Protein AF-A0A2D5PHB2-F1 (afdb_monomer_lite)

pLDDT: mean 90.39, std 18.15, range [33.38, 98.94]

Radius of gyration: 24.27 Å; chains: 1; bounding box: 52×76×49 Å

Secondary structure (DSSP, 8-state):
----HHHHHHHHHHHHHHTTS-EEEEEEEEEEEGGG--HHHHHTHHHHHHHHHHHHHHTT-BSSEEEEEEEE--SSPPPEEEEEEEEESSS--HHHHHHHHHHHHHHHHTT-TTEEEEEEEEEETTEEEEEEEE----SSS-TT-HHHHHHHHHHHHHHHHHHHHHHTTS--PPPPPP---------PPPP----------

Sequence (201 aa):
NMVTCGGQATIPMVAAVSRVQPVEYGEIVATVSSRSVGPGTRQNIDEFTRTTSGAVEKIGGAKKGKAIIIINPAEPPLIMRDTIHCLTEGEPDQEAITESVHAMVKEVQRYVPGYTLKNGPVFDGRKVSVFMEVEGLGDYLPKYAGNLDIMTAAGARTAEMFAEKMLAGELTLQAIPSKSSASQNTSPQKASSSETATENA

Structure (mmCIF, N/CA/C/O backbone):
data_AF-A0A2D5PHB2-F1
#
_entry.id   AF-A0A2D5PHB2-F1
#
loop_
_atom_site.group_PDB
_atom_site.id
_atom_site.type_symbol
_atom_site.label_atom_id
_atom_site.label_alt_id
_atom_site.label_comp_id
_atom_site.label_asym_id
_atom_site.label_entity_id
_atom_site.label_seq_id
_atom_site.pdbx_PDB_ins_code
_atom_site.Cartn_x
_atom_site.Cartn_y
_atom_site.Cartn_z
_atom_site.occupancy
_atom_site.B_iso_or_equiv
_atom_site.auth_seq_id
_atom_site.auth_comp_id
_atom_site.auth_asym_id
_atom_site.auth_atom_id
_atom_site.pdbx_PDB_model_num
ATOM 1 N N . ASN A 1 1 ? -2.109 8.489 -13.547 1.00 86.12 1 ASN A N 1
ATOM 2 C CA . ASN A 1 1 ? -1.099 8.685 -12.480 1.00 86.12 1 ASN A CA 1
ATOM 3 C C . ASN A 1 1 ? -1.170 7.450 -11.585 1.00 86.12 1 ASN A C 1
ATOM 5 O O . ASN A 1 1 ? -2.285 7.036 -11.305 1.00 86.12 1 ASN A O 1
ATOM 9 N N . MET A 1 2 ? -0.034 6.847 -11.208 1.00 94.88 2 MET A N 1
ATOM 10 C CA . MET A 1 2 ? 0.033 5.579 -10.450 1.00 94.88 2 MET A CA 1
ATOM 11 C C . MET A 1 2 ? 0.275 5.766 -8.940 1.00 94.88 2 MET A C 1
ATOM 13 O O . MET A 1 2 ? 0.625 4.818 -8.245 1.00 94.88 2 MET A O 1
ATOM 17 N N . VAL A 1 3 ? 0.098 6.977 -8.413 1.00 95.81 3 VAL A N 1
ATOM 18 C CA . VAL A 1 3 ? 0.411 7.352 -7.027 1.00 95.81 3 VAL A CA 1
ATOM 19 C C . VAL A 1 3 ? 1.900 7.112 -6.729 1.00 95.81 3 VAL A C 1
ATOM 21 O O . VAL A 1 3 ? 2.757 7.758 -7.331 1.00 95.81 3 VAL A O 1
ATOM 24 N N . THR A 1 4 ? 2.220 6.197 -5.817 1.00 97.44 4 THR A N 1
ATOM 25 C CA . THR A 1 4 ? 3.563 5.873 -5.327 1.00 97.44 4 THR A CA 1
ATOM 26 C C . THR A 1 4 ? 3.619 4.384 -4.993 1.00 97.44 4 THR A C 1
ATOM 28 O O . THR A 1 4 ? 2.576 3.748 -4.838 1.00 97.44 4 THR A O 1
ATOM 31 N N . CYS A 1 5 ? 4.819 3.827 -4.818 1.00 96.19 5 CYS A N 1
ATOM 32 C CA . CYS A 1 5 ? 4.976 2.424 -4.426 1.00 96.19 5 CYS A CA 1
ATOM 33 C C . CYS A 1 5 ? 4.310 2.106 -3.084 1.00 96.19 5 CYS A C 1
ATOM 35 O O . CYS A 1 5 ? 3.564 1.137 -2.990 1.00 96.19 5 CYS A O 1
ATOM 37 N N . GLY A 1 6 ? 4.502 2.970 -2.083 1.00 97.00 6 GLY A N 1
ATOM 38 C CA . GLY A 1 6 ? 3.799 2.860 -0.806 1.00 97.00 6 GLY A CA 1
ATOM 39 C C . GLY A 1 6 ? 2.288 2.973 -0.990 1.00 97.00 6 GLY A C 1
ATOM 40 O O . GLY A 1 6 ? 1.548 2.201 -0.400 1.00 97.00 6 GLY A O 1
ATOM 41 N N . GLY A 1 7 ? 1.812 3.860 -1.868 1.00 98.00 7 GLY A N 1
ATOM 42 C CA . GLY A 1 7 ? 0.394 3.966 -2.202 1.00 98.00 7 GLY A CA 1
ATOM 43 C C . GLY A 1 7 ? -0.174 2.666 -2.770 1.00 98.00 7 GLY A C 1
ATOM 44 O O . GLY A 1 7 ? -1.150 2.150 -2.235 1.00 98.00 7 GLY A O 1
ATOM 45 N N . GLN A 1 8 ? 0.459 2.096 -3.797 1.00 98.50 8 GLN A N 1
ATOM 46 C CA . GLN A 1 8 ? 0.018 0.830 -4.395 1.00 98.50 8 GLN A CA 1
ATOM 47 C C . GLN A 1 8 ? 0.044 -0.334 -3.393 1.00 98.50 8 GLN A C 1
ATOM 49 O O . GLN A 1 8 ? -0.840 -1.185 -3.428 1.00 98.50 8 GLN A O 1
ATOM 54 N N . ALA A 1 9 ? 1.005 -0.345 -2.466 1.00 98.50 9 ALA A N 1
ATOM 55 C CA . ALA A 1 9 ? 1.110 -1.377 -1.438 1.00 98.50 9 ALA A CA 1
ATOM 56 C C . ALA A 1 9 ? 0.097 -1.235 -0.291 1.00 98.50 9 ALA A C 1
ATOM 58 O O . ALA A 1 9 ? -0.196 -2.220 0.382 1.00 98.50 9 ALA A O 1
ATOM 59 N N . THR A 1 10 ? -0.436 -0.038 -0.030 1.00 98.81 10 THR A N 1
ATOM 60 C CA . THR A 1 10 ? -1.158 0.235 1.230 1.00 98.81 10 THR A CA 1
ATOM 61 C C . THR A 1 10 ? -2.575 0.753 1.057 1.00 98.81 10 THR A C 1
ATOM 63 O O . THR A 1 10 ? -3.447 0.409 1.854 1.00 98.81 10 THR A O 1
ATOM 66 N N . ILE A 1 11 ? -2.852 1.519 0.002 1.00 98.81 11 ILE A N 1
ATOM 67 C CA . ILE A 1 11 ? -4.193 2.039 -0.288 1.00 98.81 11 ILE A CA 1
ATOM 68 C C . ILE A 1 11 ? -5.225 0.916 -0.446 1.00 98.81 11 ILE A C 1
ATOM 70 O O . ILE A 1 11 ? -6.319 1.088 0.092 1.00 98.81 11 ILE A O 1
ATOM 74 N N . PRO A 1 12 ? -4.922 -0.239 -1.081 1.00 98.81 12 PRO A N 1
ATOM 75 C CA . PRO A 1 12 ? -5.857 -1.361 -1.102 1.00 98.81 12 PRO A CA 1
ATOM 76 C C . PRO A 1 12 ? -6.293 -1.796 0.302 1.00 98.81 12 PRO A C 1
ATOM 78 O O . PRO A 1 12 ? -7.468 -2.074 0.516 1.00 98.81 12 PRO A O 1
ATOM 81 N N . MET A 1 13 ? -5.384 -1.797 1.283 1.00 98.81 13 MET A N 1
ATOM 82 C CA . MET A 1 13 ? -5.707 -2.178 2.664 1.00 98.81 13 MET A CA 1
ATOM 83 C C . MET A 1 13 ? -6.572 -1.125 3.361 1.00 98.81 13 MET A C 1
ATOM 85 O O . MET A 1 13 ? -7.528 -1.486 4.040 1.00 98.81 13 MET A O 1
ATOM 89 N N . VAL A 1 14 ? -6.302 0.168 3.147 1.00 98.88 14 VAL A N 1
ATOM 90 C CA . VAL A 1 14 ? -7.180 1.242 3.651 1.00 98.88 14 VAL A CA 1
ATOM 91 C C . VAL A 1 14 ? -8.580 1.113 3.039 1.00 98.88 14 VAL A C 1
ATOM 93 O O . VAL A 1 14 ? -9.569 1.158 3.767 1.00 98.88 14 VAL A O 1
ATOM 96 N N . ALA A 1 15 ? -8.664 0.860 1.729 1.00 98.88 15 ALA A N 1
ATOM 97 C CA . ALA A 1 15 ? -9.922 0.635 1.017 1.00 98.88 15 ALA A CA 1
ATOM 98 C C . ALA A 1 15 ? -10.665 -0.620 1.506 1.00 98.88 15 ALA A C 1
ATOM 100 O O . ALA A 1 15 ? -11.893 -0.635 1.574 1.00 98.88 15 ALA A O 1
ATOM 101 N N . ALA A 1 16 ? -9.935 -1.677 1.873 1.00 98.81 16 ALA A N 1
ATOM 102 C CA . ALA A 1 16 ? -10.515 -2.891 2.434 1.00 98.81 16 ALA A CA 1
ATOM 103 C C . ALA A 1 16 ? -11.186 -2.632 3.792 1.00 98.81 16 ALA A C 1
ATOM 105 O O . ALA A 1 16 ? -12.245 -3.197 4.058 1.00 98.81 16 ALA A O 1
ATOM 106 N N . VAL A 1 17 ? -10.624 -1.759 4.631 1.00 98.81 17 VAL A N 1
ATOM 107 C CA . VAL A 1 17 ? -11.272 -1.352 5.888 1.00 98.81 17 VAL A CA 1
ATOM 108 C C . VAL A 1 17 ? -12.437 -0.396 5.610 1.00 98.81 17 VAL A C 1
ATOM 110 O O . VAL A 1 17 ? -13.543 -0.612 6.104 1.00 98.81 17 VAL A O 1
ATOM 113 N N . SER A 1 18 ? -12.223 0.630 4.779 1.00 98.75 18 SER A N 1
ATOM 114 C CA . SER A 1 18 ? -13.204 1.702 4.556 1.00 98.75 18 SER A CA 1
ATOM 115 C C . SER A 1 18 ? -14.475 1.252 3.832 1.00 98.75 18 SER A C 1
ATOM 117 O O . SER A 1 18 ? -15.540 1.827 4.054 1.00 98.75 18 SER A O 1
ATOM 119 N N . ARG A 1 19 ? -14.398 0.197 3.007 1.00 98.56 19 ARG A N 1
ATOM 120 C CA . ARG A 1 19 ? -15.583 -0.398 2.367 1.00 98.56 19 ARG A CA 1
ATOM 121 C C . ARG A 1 19 ? -16.475 -1.183 3.332 1.00 98.56 19 ARG A C 1
ATOM 123 O O . ARG A 1 19 ? -17.608 -1.481 2.973 1.00 98.56 19 ARG A O 1
ATOM 130 N N . VAL A 1 20 ? -15.960 -1.545 4.510 1.00 98.75 20 VAL A N 1
ATOM 131 C CA . VAL A 1 20 ? -16.733 -2.204 5.573 1.00 98.75 20 VAL A CA 1
ATOM 132 C C . VAL A 1 20 ? -17.340 -1.149 6.493 1.00 98.75 20 VAL A C 1
ATOM 134 O O . VAL A 1 20 ? -18.536 -1.189 6.764 1.00 98.75 20 VAL A O 1
ATOM 137 N N . GLN A 1 21 ? -16.543 -0.170 6.939 1.00 98.19 21 GLN A N 1
ATOM 138 C CA . GLN A 1 21 ? -17.028 0.917 7.793 1.00 98.19 21 GLN A CA 1
ATOM 139 C C . GLN A 1 21 ? -16.183 2.198 7.685 1.00 98.19 21 GLN A C 1
ATOM 141 O O . GLN A 1 21 ? -15.015 2.128 7.303 1.00 98.19 21 GLN A O 1
ATOM 146 N N . PRO A 1 22 ? -16.718 3.373 8.082 1.00 98.62 22 PRO A N 1
ATOM 147 C CA . PRO A 1 22 ? -16.002 4.644 7.979 1.00 98.62 22 PRO A CA 1
ATOM 148 C C . PRO A 1 22 ? -14.671 4.681 8.746 1.00 98.62 22 PRO A C 1
ATOM 150 O O . PRO A 1 22 ? -14.591 4.295 9.919 1.00 98.62 22 PRO A O 1
ATOM 153 N N . VAL A 1 23 ? -13.639 5.212 8.082 1.00 98.88 23 VAL A N 1
ATOM 154 C CA . VAL A 1 23 ? -12.284 5.398 8.621 1.00 98.88 23 VAL A CA 1
ATOM 155 C C . VAL A 1 23 ? -12.028 6.888 8.849 1.00 98.88 23 VAL A C 1
ATOM 157 O O . VAL A 1 23 ? -11.946 7.678 7.908 1.00 98.88 23 VAL A O 1
ATOM 160 N N . GLU A 1 24 ? -11.864 7.273 10.112 1.00 98.81 24 GLU A N 1
ATOM 161 C CA . GLU A 1 24 ? -11.570 8.643 10.540 1.00 98.81 24 GLU A CA 1
ATOM 162 C C . GLU A 1 24 ? -10.153 9.064 10.123 1.00 98.81 24 GLU A C 1
ATOM 164 O O . GLU A 1 24 ? -9.929 10.178 9.647 1.00 98.81 24 GLU A O 1
ATOM 169 N N . TYR A 1 25 ? -9.190 8.156 10.273 1.00 98.94 25 TYR A N 1
ATOM 170 C CA . TYR A 1 25 ? -7.786 8.419 9.986 1.00 98.94 25 TYR A CA 1
ATOM 171 C C . TYR A 1 25 ? -7.088 7.172 9.447 1.00 98.94 25 TYR A C 1
ATOM 173 O O . TYR A 1 25 ? -7.196 6.096 10.033 1.00 98.94 25 TYR A O 1
ATOM 181 N N . GLY A 1 26 ? -6.365 7.326 8.340 1.00 98.88 26 GLY A N 1
ATOM 182 C CA . GLY A 1 26 ? -5.524 6.296 7.742 1.00 98.88 26 GLY A CA 1
ATOM 183 C C . GLY A 1 26 ? -4.064 6.738 7.725 1.00 98.88 26 GLY A C 1
ATOM 184 O O . GLY A 1 26 ? -3.743 7.817 7.230 1.00 98.88 26 GLY A O 1
ATOM 185 N N . GLU A 1 27 ? -3.167 5.899 8.224 1.00 98.94 27 GLU A N 1
ATOM 186 C CA . GLU A 1 27 ? -1.725 6.123 8.195 1.00 98.94 27 GLU A CA 1
ATOM 187 C C . GLU A 1 27 ? -1.011 4.922 7.603 1.00 98.94 27 GLU A C 1
ATOM 189 O O . GLU A 1 27 ? -1.330 3.776 7.918 1.00 98.94 27 GLU A O 1
ATOM 194 N N . ILE A 1 28 ? -0.020 5.195 6.759 1.00 98.81 28 ILE A N 1
ATOM 195 C CA . ILE A 1 28 ? 0.829 4.164 6.175 1.00 98.81 28 ILE A CA 1
ATOM 196 C C . ILE A 1 28 ? 2.293 4.453 6.485 1.00 98.81 28 ILE A C 1
ATOM 198 O O . ILE A 1 28 ? 2.724 5.610 6.501 1.00 98.81 28 ILE A O 1
ATOM 202 N N . VAL A 1 29 ? 3.064 3.391 6.702 1.00 98.88 29 VAL A N 1
ATOM 203 C CA . VAL A 1 29 ? 4.511 3.436 6.915 1.00 98.88 29 VAL A CA 1
ATOM 204 C C . VAL A 1 29 ? 5.167 2.463 5.948 1.00 98.88 29 VAL A C 1
ATOM 206 O O . VAL A 1 29 ? 5.137 1.253 6.170 1.00 98.88 29 VAL A O 1
ATOM 209 N N . ALA A 1 30 ? 5.768 2.996 4.888 1.00 98.62 30 ALA A N 1
ATOM 210 C CA . ALA A 1 30 ? 6.497 2.222 3.892 1.00 98.62 30 ALA A CA 1
ATOM 211 C C . ALA A 1 30 ? 7.979 2.141 4.275 1.00 98.62 30 ALA A C 1
ATOM 213 O O . ALA A 1 30 ? 8.668 3.158 4.342 1.00 98.62 30 ALA A O 1
ATOM 214 N N . THR A 1 31 ? 8.491 0.939 4.512 1.00 98.56 31 THR A N 1
ATOM 215 C CA . THR A 1 31 ? 9.902 0.690 4.823 1.00 98.56 31 THR A CA 1
ATOM 216 C C . THR A 1 31 ? 10.554 -0.041 3.660 1.00 98.56 31 THR A C 1
ATOM 218 O O . THR A 1 31 ? 10.167 -1.157 3.317 1.00 98.56 31 THR A O 1
ATOM 221 N N . VAL A 1 32 ? 11.558 0.586 3.050 1.00 98.19 32 VAL A N 1
ATOM 222 C CA . VAL A 1 32 ? 12.214 0.098 1.829 1.00 98.19 32 VAL A CA 1
ATOM 223 C C . VAL A 1 32 ? 13.731 0.044 1.985 1.00 98.19 32 VAL A C 1
ATOM 225 O O . VAL A 1 32 ? 14.329 0.809 2.749 1.00 98.19 32 VAL A O 1
ATOM 228 N N . SER A 1 33 ? 14.377 -0.846 1.230 1.00 98.12 33 SER A N 1
ATOM 229 C CA . SER A 1 33 ? 15.838 -0.908 1.168 1.00 98.12 33 SER A CA 1
ATOM 230 C C . SER A 1 33 ? 16.421 0.341 0.516 1.00 98.12 33 SER A C 1
ATOM 232 O O . SER A 1 33 ? 16.000 0.736 -0.571 1.00 98.12 33 SER A O 1
ATOM 234 N N . SER A 1 34 ? 17.480 0.898 1.105 1.00 97.88 34 SER A N 1
ATOM 235 C CA . SER A 1 34 ? 18.262 1.995 0.516 1.00 97.88 34 SER A CA 1
ATOM 236 C C . SER A 1 34 ? 18.723 1.718 -0.913 1.00 97.88 34 SER A C 1
ATOM 238 O O . SER A 1 34 ? 18.769 2.654 -1.713 1.00 97.88 34 SER A O 1
ATOM 240 N N . ARG A 1 35 ? 19.035 0.453 -1.237 1.00 97.00 35 ARG A N 1
ATOM 241 C CA . ARG A 1 35 ? 19.478 0.024 -2.574 1.00 97.00 35 ARG A CA 1
ATOM 242 C C . ARG A 1 35 ? 18.364 0.056 -3.618 1.00 97.00 35 ARG A C 1
ATOM 244 O O . ARG A 1 35 ? 18.650 0.211 -4.797 1.00 97.00 35 ARG A O 1
ATOM 251 N N . SER A 1 36 ? 17.108 -0.041 -3.188 1.00 96.75 36 SER A N 1
ATOM 252 C CA . SER A 1 36 ? 15.933 0.055 -4.064 1.00 96.75 36 SER A CA 1
ATOM 253 C C . SER A 1 36 ? 15.481 1.502 -4.318 1.00 96.75 36 SER A C 1
ATOM 255 O O . SER A 1 36 ? 14.575 1.744 -5.110 1.00 96.75 36 SER A O 1
ATOM 257 N N . VAL A 1 37 ? 16.082 2.490 -3.646 1.00 97.00 37 VAL A N 1
ATOM 258 C CA . VAL A 1 37 ? 15.656 3.893 -3.728 1.00 97.00 37 VAL A CA 1
ATOM 259 C C . VAL A 1 37 ? 16.681 4.713 -4.506 1.00 97.00 37 VAL A C 1
ATOM 261 O O . VAL A 1 37 ? 17.698 5.158 -3.962 1.00 97.00 37 VAL A O 1
ATOM 264 N N . GLY A 1 38 ? 16.381 4.934 -5.787 1.00 95.56 38 GLY A N 1
ATOM 265 C CA . GLY A 1 38 ? 17.197 5.747 -6.687 1.00 95.56 38 GLY A CA 1
ATOM 266 C C . GLY A 1 38 ? 17.133 7.261 -6.407 1.00 95.56 38 GLY A C 1
ATOM 267 O O . GLY A 1 38 ? 16.324 7.718 -5.591 1.00 95.56 38 GLY A O 1
ATOM 268 N N . PRO A 1 39 ? 17.960 8.069 -7.103 1.00 96.31 39 PRO A N 1
ATOM 269 C CA . PRO A 1 39 ? 18.054 9.518 -6.889 1.00 96.31 39 PRO A CA 1
ATOM 270 C C . PRO A 1 39 ? 16.724 10.261 -7.054 1.00 96.31 39 PRO A C 1
ATOM 272 O O . PRO A 1 39 ? 16.422 11.145 -6.257 1.00 96.31 39 PRO A O 1
ATOM 275 N N . GLY A 1 40 ? 15.903 9.856 -8.030 1.00 94.38 40 GLY A N 1
ATOM 276 C CA . GLY A 1 40 ? 14.598 10.471 -8.283 1.00 94.38 40 GLY A CA 1
ATOM 277 C C . GLY A 1 40 ? 13.673 10.402 -7.067 1.00 94.38 40 GLY A C 1
ATOM 278 O O . GLY A 1 40 ? 13.133 11.421 -6.651 1.00 94.38 40 GLY A O 1
ATOM 279 N N . THR A 1 41 ? 13.548 9.239 -6.424 1.00 93.69 41 THR A N 1
ATOM 280 C CA . THR A 1 41 ? 12.729 9.104 -5.208 1.00 93.69 41 THR A CA 1
ATOM 281 C C . THR A 1 41 ? 13.297 9.925 -4.048 1.00 93.69 41 THR A C 1
ATOM 283 O O . THR A 1 41 ? 12.539 10.550 -3.315 1.00 93.69 41 THR A O 1
ATOM 286 N N . ARG A 1 42 ? 14.629 9.982 -3.900 1.00 96.81 42 ARG A N 1
ATOM 287 C CA . ARG A 1 42 ? 15.294 10.749 -2.827 1.00 96.81 42 ARG A CA 1
ATOM 288 C C . ARG A 1 42 ? 15.052 12.251 -2.950 1.00 96.81 42 ARG A C 1
ATOM 290 O O . ARG A 1 42 ? 14.818 12.910 -1.946 1.00 96.81 42 ARG A O 1
ATOM 297 N N . GLN A 1 43 ? 15.074 12.776 -4.172 1.00 97.38 43 GLN A N 1
ATOM 298 C CA . GLN A 1 43 ? 14.811 14.191 -4.452 1.00 97.38 43 GLN A CA 1
ATOM 299 C C . GLN A 1 43 ? 13.328 14.568 -4.313 1.00 97.38 43 GLN A C 1
ATOM 301 O O . GLN A 1 43 ? 13.015 15.745 -4.182 1.00 97.38 43 GLN A O 1
ATOM 306 N N . ASN A 1 44 ? 12.420 13.585 -4.314 1.00 96.12 44 ASN A N 1
ATOM 307 C CA . ASN A 1 44 ? 10.969 13.790 -4.298 1.00 96.12 44 ASN A CA 1
ATOM 308 C C . ASN A 1 44 ? 10.295 13.161 -3.062 1.00 96.12 44 ASN A C 1
ATOM 310 O O . ASN A 1 44 ? 9.126 12.778 -3.115 1.00 96.12 44 ASN A O 1
ATOM 314 N N . ILE A 1 45 ? 11.017 13.031 -1.943 1.00 96.94 45 ILE A N 1
ATOM 315 C CA . ILE A 1 45 ? 10.509 12.340 -0.746 1.00 96.94 45 ILE A CA 1
ATOM 316 C C . ILE A 1 45 ? 9.298 13.051 -0.124 1.00 96.94 45 ILE A C 1
ATOM 318 O O . ILE A 1 45 ? 8.333 12.408 0.283 1.00 96.94 45 ILE A O 1
ATOM 322 N N . ASP A 1 46 ? 9.292 14.382 -0.140 1.00 97.62 46 ASP A N 1
ATOM 323 C CA . ASP A 1 46 ? 8.146 15.177 0.298 1.00 97.62 46 ASP A CA 1
ATOM 324 C C . ASP A 1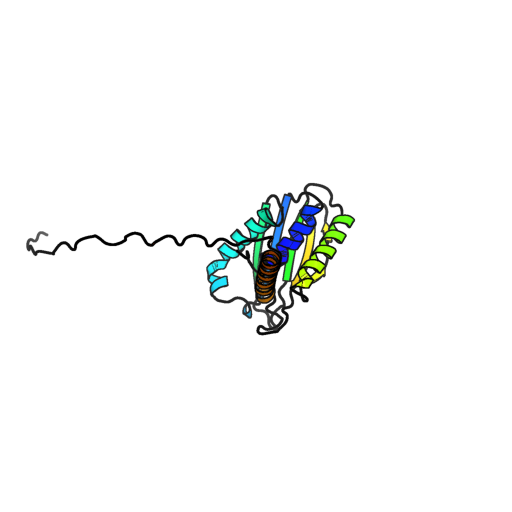 46 ? 6.915 14.891 -0.562 1.00 97.62 46 ASP A C 1
ATOM 326 O O . ASP A 1 46 ? 5.805 14.728 -0.053 1.00 97.62 46 ASP A O 1
ATOM 330 N N . GLU A 1 47 ? 7.119 14.780 -1.874 1.00 97.38 47 GLU A N 1
ATOM 331 C CA . GLU A 1 47 ? 6.044 14.508 -2.817 1.00 97.38 47 GLU A CA 1
ATOM 332 C C . GLU A 1 47 ? 5.478 13.104 -2.635 1.00 97.38 47 GLU A C 1
ATOM 334 O O . GLU A 1 47 ? 4.260 12.932 -2.682 1.00 97.38 47 GLU A O 1
ATOM 339 N N . PHE A 1 48 ? 6.332 12.124 -2.313 1.00 97.56 48 PHE A N 1
ATOM 340 C CA . PHE A 1 48 ? 5.879 10.804 -1.888 1.00 97.56 48 PHE A CA 1
ATOM 341 C C . PHE A 1 48 ? 4.895 10.917 -0.719 1.00 97.56 48 PHE A C 1
ATOM 343 O O . PHE A 1 48 ? 3.800 10.357 -0.794 1.00 97.56 48 PHE A O 1
ATOM 350 N N . THR A 1 49 ? 5.242 11.654 0.342 1.00 98.06 49 THR A N 1
ATOM 351 C CA . THR A 1 49 ? 4.375 11.746 1.530 1.00 98.06 49 THR A CA 1
ATOM 352 C C . THR A 1 49 ? 3.047 12.435 1.220 1.00 98.06 49 THR A C 1
ATOM 354 O O . THR A 1 49 ? 1.992 11.902 1.562 1.00 98.06 49 THR A O 1
ATOM 357 N N . ARG A 1 50 ? 3.065 13.567 0.504 1.00 98.25 50 ARG A N 1
ATOM 358 C CA . ARG A 1 50 ? 1.853 14.330 0.166 1.00 98.25 50 ARG A CA 1
ATOM 359 C C . ARG A 1 50 ? 0.943 13.577 -0.797 1.00 98.25 50 ARG A C 1
ATOM 361 O O . ARG A 1 50 ? -0.251 13.450 -0.531 1.00 98.25 50 ARG A O 1
ATOM 368 N N . THR A 1 51 ? 1.501 13.044 -1.885 1.00 98.31 51 THR A N 1
ATOM 369 C CA . THR A 1 51 ? 0.729 12.300 -2.889 1.00 98.31 51 THR A CA 1
ATOM 370 C C . THR A 1 51 ? 0.125 11.036 -2.284 1.00 98.31 51 THR A C 1
ATOM 372 O O . THR A 1 51 ? -1.057 10.764 -2.492 1.00 98.31 51 THR A O 1
ATOM 375 N N . THR A 1 52 ? 0.894 10.288 -1.487 1.00 98.62 52 THR A N 1
ATOM 376 C CA . THR A 1 52 ? 0.385 9.063 -0.852 1.00 98.62 52 THR A CA 1
ATOM 377 C C . THR A 1 52 ? -0.681 9.381 0.191 1.00 98.62 52 THR A C 1
ATOM 379 O O . THR A 1 52 ? -1.734 8.757 0.177 1.00 98.62 52 THR A O 1
ATOM 382 N N . SER A 1 53 ? -0.469 10.399 1.032 1.00 98.75 53 SER A N 1
ATOM 383 C CA . SER A 1 53 ? -1.465 10.864 2.007 1.00 98.75 53 SER A CA 1
ATOM 384 C C . SER A 1 53 ? -2.788 11.250 1.342 1.00 98.75 53 SER A C 1
ATOM 386 O O . SER A 1 53 ? -3.848 10.792 1.758 1.00 98.75 53 SER A O 1
ATOM 388 N N . GLY A 1 54 ? -2.740 12.038 0.263 1.00 98.69 54 GLY A N 1
ATOM 389 C CA . GLY A 1 54 ? -3.949 12.429 -0.465 1.00 98.69 54 GLY A CA 1
ATOM 390 C C . GLY A 1 54 ? -4.647 11.255 -1.158 1.00 98.69 54 GLY A C 1
ATOM 391 O O . GLY A 1 54 ? -5.856 11.294 -1.370 1.00 98.69 54 GLY A O 1
ATOM 392 N N . ALA A 1 55 ? -3.914 10.199 -1.511 1.00 98.69 55 ALA A N 1
ATOM 393 C CA . ALA A 1 55 ? -4.482 8.994 -2.105 1.00 98.69 55 ALA A CA 1
ATOM 394 C C . ALA A 1 55 ? -5.056 8.027 -1.051 1.00 98.69 55 ALA A C 1
ATOM 396 O O . ALA A 1 55 ? -6.080 7.398 -1.311 1.00 98.69 55 ALA A O 1
ATOM 397 N N . VAL A 1 56 ? -4.481 7.974 0.156 1.00 98.81 56 VAL A N 1
ATOM 398 C CA . VAL A 1 56 ? -5.098 7.325 1.329 1.00 98.81 56 VAL A CA 1
ATOM 399 C C . VAL A 1 56 ? -6.487 7.918 1.601 1.00 98.81 56 VAL A C 1
ATOM 401 O O . VAL A 1 56 ? -7.420 7.176 1.897 1.00 98.81 56 VAL A O 1
ATOM 404 N N . GLU A 1 57 ? -6.653 9.228 1.408 1.00 98.81 57 GLU A N 1
ATOM 405 C CA . GLU A 1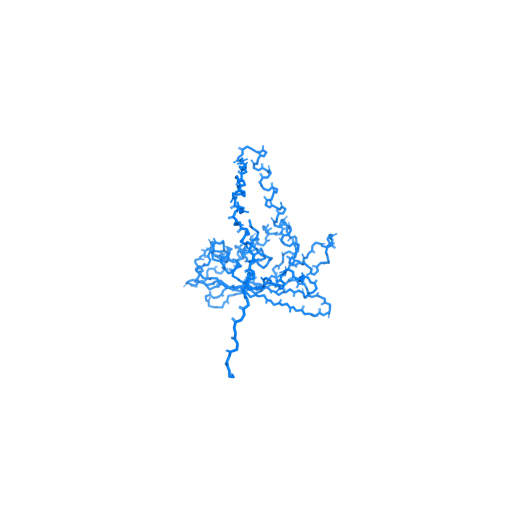 57 ? -7.957 9.891 1.518 1.00 98.81 57 GLU A CA 1
ATOM 406 C C . GLU A 1 57 ? -8.866 9.579 0.323 1.00 98.81 57 GLU A C 1
ATOM 408 O O . GLU A 1 57 ? -9.916 8.957 0.462 1.00 98.81 57 GLU A O 1
ATOM 413 N N . LYS A 1 58 ? -8.451 9.982 -0.882 1.00 98.56 58 LYS A N 1
ATOM 414 C CA . LYS A 1 58 ? -9.318 9.987 -2.073 1.00 98.56 58 LYS A CA 1
ATOM 415 C C . LYS A 1 58 ? -9.629 8.603 -2.631 1.00 98.56 58 LYS A C 1
ATOM 417 O O . LYS A 1 58 ? -10.669 8.429 -3.256 1.00 98.56 58 LYS A O 1
ATOM 422 N N . ILE A 1 59 ? -8.700 7.662 -2.483 1.00 98.50 59 ILE A N 1
ATOM 423 C CA . ILE A 1 59 ? -8.799 6.307 -3.042 1.00 98.50 59 ILE A CA 1
ATOM 424 C C . ILE A 1 59 ? -9.004 5.297 -1.914 1.00 98.50 59 ILE A C 1
ATOM 426 O O . ILE A 1 59 ? -9.835 4.405 -2.036 1.00 98.50 59 ILE A O 1
ATOM 430 N N . GLY A 1 60 ? -8.269 5.451 -0.808 1.00 98.69 60 GLY A N 1
ATOM 431 C CA . GLY A 1 60 ? -8.407 4.586 0.362 1.00 98.69 60 GLY A CA 1
ATOM 432 C C . GLY A 1 60 ? -9.701 4.818 1.143 1.00 98.69 60 GLY A C 1
ATOM 433 O O . GLY A 1 60 ? -10.177 3.896 1.794 1.00 98.69 60 GLY A O 1
ATOM 434 N N . GLY A 1 61 ? -10.302 6.010 1.072 1.00 98.69 61 GLY A N 1
ATOM 435 C CA . GLY A 1 61 ? -11.571 6.324 1.735 1.00 98.69 61 GLY A CA 1
ATOM 436 C C . GLY A 1 61 ? -11.444 6.754 3.200 1.00 98.69 61 GLY A C 1
ATOM 437 O O . GLY A 1 61 ? -12.456 6.851 3.891 1.00 98.69 61 GLY A O 1
ATOM 438 N N . ALA A 1 62 ? -10.2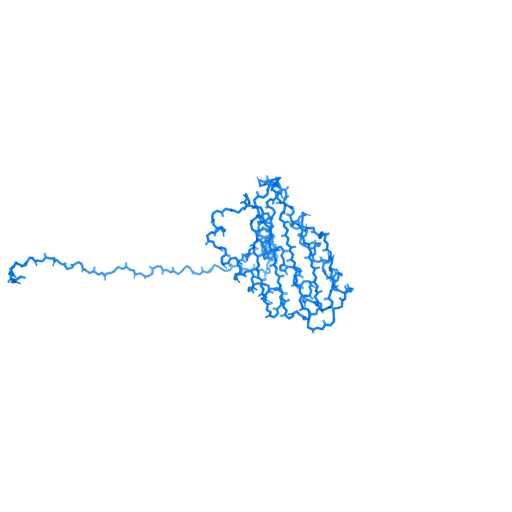30 7.021 3.693 1.00 98.81 62 ALA A N 1
ATOM 439 C CA . ALA A 1 62 ? -10.047 7.633 5.007 1.00 98.81 62 ALA A CA 1
ATOM 440 C C . ALA A 1 62 ? -10.412 9.129 4.970 1.00 98.81 62 ALA A C 1
ATOM 442 O O . ALA A 1 62 ? -10.094 9.824 4.006 1.00 98.81 62 ALA A O 1
ATOM 443 N N . LYS A 1 63 ? -11.015 9.668 6.037 1.00 98.75 63 LYS A N 1
ATOM 444 C CA . LYS A 1 63 ? -11.297 11.115 6.130 1.00 98.75 63 LYS A CA 1
ATOM 445 C C . LYS A 1 63 ? -10.023 11.961 6.178 1.00 98.75 63 LYS A C 1
ATOM 447 O O . LYS A 1 63 ? -10.021 13.092 5.696 1.00 98.75 63 LYS A O 1
ATOM 452 N N . LYS A 1 64 ? -8.952 11.422 6.763 1.00 98.88 64 LYS A N 1
ATOM 453 C CA . LYS A 1 64 ? -7.633 12.053 6.814 1.00 98.88 64 LYS A CA 1
ATOM 454 C C . LYS A 1 64 ? -6.534 11.021 6.614 1.00 98.88 64 LYS A C 1
ATOM 456 O O . LYS A 1 64 ? -6.571 9.954 7.222 1.00 98.88 64 LYS A O 1
ATOM 461 N N . GLY A 1 65 ? -5.560 11.355 5.778 1.00 98.75 65 GLY A N 1
ATOM 462 C CA . GLY A 1 65 ? -4.431 10.499 5.449 1.00 98.75 65 GLY A CA 1
ATOM 463 C C . GLY A 1 65 ? -3.133 10.953 6.107 1.00 98.75 65 GLY A C 1
ATOM 464 O O . GLY A 1 65 ? -2.943 12.131 6.423 1.00 98.75 65 GLY A O 1
ATOM 465 N N . LYS A 1 66 ? -2.203 10.012 6.258 1.00 98.88 66 LYS A N 1
ATOM 466 C CA . LYS A 1 66 ? -0.779 10.270 6.473 1.00 98.88 66 LYS A CA 1
ATOM 467 C C . LYS A 1 66 ? 0.046 9.181 5.803 1.00 98.88 66 LYS A C 1
ATOM 469 O O . LYS A 1 66 ? -0.334 8.014 5.783 1.00 98.88 66 LYS A O 1
ATOM 474 N N . ALA A 1 67 ? 1.209 9.561 5.291 1.00 98.81 67 ALA A N 1
ATOM 475 C CA . ALA A 1 67 ? 2.187 8.624 4.767 1.00 98.81 67 ALA A CA 1
ATOM 476 C C . ALA A 1 67 ? 3.580 8.928 5.313 1.00 98.81 67 ALA A C 1
ATOM 478 O O . ALA A 1 67 ? 4.010 10.083 5.341 1.00 98.81 67 ALA A O 1
ATOM 479 N N . ILE A 1 68 ? 4.279 7.876 5.726 1.00 98.81 68 ILE A N 1
ATOM 480 C CA . ILE A 1 68 ? 5.670 7.893 6.169 1.00 98.81 68 ILE A CA 1
ATOM 481 C C . ILE A 1 68 ? 6.457 6.941 5.271 1.00 98.81 68 ILE A C 1
ATOM 483 O O . ILE A 1 68 ? 5.976 5.865 4.920 1.00 98.81 68 ILE A O 1
ATOM 487 N N . ILE A 1 69 ? 7.679 7.332 4.915 1.00 98.38 69 ILE A N 1
ATOM 488 C CA . ILE A 1 69 ? 8.643 6.461 4.245 1.00 98.38 69 ILE A CA 1
ATOM 489 C C . ILE A 1 69 ? 9.922 6.370 5.071 1.00 98.38 69 ILE A C 1
ATOM 491 O O . ILE A 1 69 ? 10.465 7.382 5.510 1.00 98.38 69 ILE A O 1
ATOM 495 N N . ILE A 1 70 ? 10.401 5.146 5.271 1.00 98.62 70 ILE A N 1
ATOM 496 C CA . ILE A 1 70 ? 11.644 4.829 5.965 1.00 98.62 70 ILE A CA 1
ATOM 497 C C . ILE A 1 70 ? 12.574 4.148 4.967 1.00 98.62 70 ILE A C 1
ATOM 499 O O . ILE A 1 70 ? 12.233 3.133 4.358 1.00 98.62 70 ILE A O 1
ATOM 503 N N . ILE A 1 71 ? 13.770 4.706 4.815 1.00 98.31 71 ILE A N 1
ATOM 504 C CA . ILE A 1 71 ? 14.809 4.169 3.940 1.00 98.31 71 ILE A CA 1
ATOM 505 C C . ILE A 1 71 ? 15.866 3.520 4.830 1.00 98.31 71 ILE A C 1
ATOM 507 O O . ILE A 1 71 ? 16.569 4.211 5.564 1.00 98.31 71 ILE A O 1
ATOM 511 N N . ASN A 1 72 ? 15.968 2.193 4.779 1.00 98.25 72 ASN A N 1
ATOM 512 C CA . ASN A 1 72 ? 16.821 1.423 5.682 1.00 98.25 72 ASN A CA 1
ATOM 513 C C . ASN A 1 72 ? 18.029 0.822 4.917 1.00 98.25 72 ASN A C 1
ATOM 515 O O . ASN A 1 72 ? 17.838 0.225 3.853 1.00 98.25 72 ASN A O 1
ATOM 519 N N . PRO A 1 73 ? 19.284 1.039 5.366 1.00 98.31 73 PRO A N 1
ATOM 520 C CA . PRO A 1 73 ? 20.499 0.573 4.686 1.00 98.31 73 PRO A CA 1
ATOM 521 C C . PRO A 1 73 ? 21.008 -0.809 5.146 1.00 98.31 73 PRO A C 1
ATOM 523 O O . PRO A 1 73 ? 22.170 -1.120 4.908 1.00 98.31 73 PRO A O 1
ATOM 526 N N . ALA A 1 74 ? 20.192 -1.618 5.830 1.00 97.88 74 ALA A N 1
ATOM 527 C CA . ALA A 1 74 ? 20.599 -2.932 6.333 1.00 97.88 74 ALA A CA 1
ATOM 528 C C . ALA A 1 74 ? 21.114 -3.886 5.235 1.00 97.88 74 ALA A C 1
ATOM 530 O O . ALA A 1 74 ? 20.639 -3.862 4.097 1.00 97.88 74 ALA A O 1
ATOM 531 N N . GLU A 1 75 ? 22.043 -4.766 5.624 1.00 96.00 75 GLU A N 1
ATOM 532 C CA . GLU A 1 75 ? 22.561 -5.875 4.817 1.00 96.00 75 GLU A CA 1
ATOM 533 C C . GLU A 1 75 ? 22.331 -7.210 5.564 1.00 96.00 75 GLU A C 1
ATOM 535 O O . GLU A 1 75 ? 22.726 -7.313 6.729 1.00 96.00 75 GLU A O 1
ATOM 540 N N . PRO A 1 76 ? 21.713 -8.232 4.934 1.00 95.62 76 PRO A N 1
ATOM 541 C CA . PRO A 1 76 ? 21.188 -8.223 3.566 1.00 95.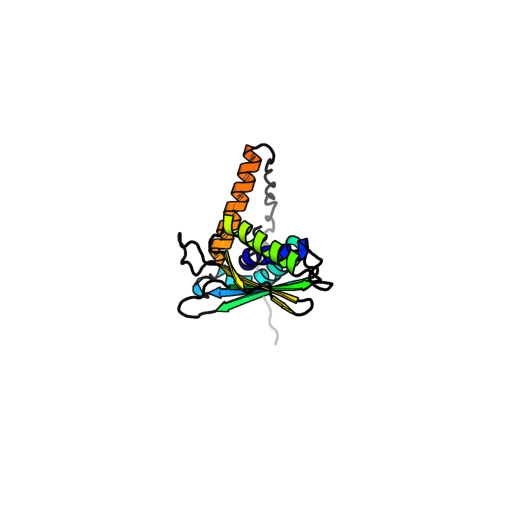62 76 PRO A CA 1
ATOM 542 C C . PRO A 1 76 ? 20.032 -7.216 3.386 1.00 95.62 76 PRO A C 1
ATOM 544 O O . PRO A 1 76 ? 19.339 -6.910 4.360 1.00 95.62 76 PRO A O 1
ATOM 547 N N . PRO A 1 77 ? 19.815 -6.687 2.163 1.00 96.50 77 PRO A N 1
ATOM 548 C CA . PRO A 1 77 ? 18.753 -5.723 1.905 1.00 96.50 77 PRO A CA 1
ATOM 549 C C . PRO A 1 77 ? 17.386 -6.259 2.328 1.00 96.50 77 PRO A C 1
ATOM 551 O O . PRO A 1 77 ? 16.998 -7.363 1.948 1.00 96.50 77 PRO A O 1
ATOM 554 N N . LEU A 1 78 ? 16.647 -5.457 3.092 1.00 95.62 78 LEU A N 1
ATOM 555 C CA . LEU A 1 78 ? 15.296 -5.812 3.512 1.00 95.62 78 LEU A CA 1
ATOM 556 C C . LEU A 1 78 ? 14.335 -5.909 2.321 1.00 95.62 78 LEU A C 1
ATOM 558 O O . LEU A 1 78 ? 14.364 -5.074 1.415 1.00 95.62 78 LEU A O 1
ATOM 562 N N . ILE A 1 79 ? 13.435 -6.888 2.387 1.00 97.69 79 ILE A N 1
ATOM 563 C CA . ILE A 1 79 ? 12.214 -6.895 1.579 1.00 97.69 79 ILE A CA 1
ATOM 564 C C . ILE A 1 79 ? 11.342 -5.714 2.025 1.00 97.69 79 ILE A C 1
ATOM 566 O O . ILE A 1 79 ? 11.313 -5.378 3.214 1.00 97.69 79 ILE A O 1
ATOM 570 N N . MET A 1 80 ? 10.655 -5.072 1.077 1.00 98.31 80 MET A N 1
ATOM 571 C CA . MET A 1 80 ? 9.724 -3.982 1.371 1.00 98.31 80 MET A CA 1
ATOM 572 C C . MET A 1 80 ? 8.682 -4.428 2.401 1.00 98.31 80 MET A C 1
ATOM 574 O O . MET A 1 80 ? 8.088 -5.501 2.275 1.00 98.31 80 MET A O 1
ATOM 578 N N . ARG A 1 81 ? 8.458 -3.585 3.412 1.00 98.56 81 ARG A N 1
ATOM 579 C CA . ARG A 1 81 ? 7.406 -3.770 4.411 1.00 98.56 81 ARG A CA 1
ATOM 580 C C . ARG A 1 81 ? 6.544 -2.541 4.499 1.00 98.56 81 ARG A C 1
ATOM 582 O O . ARG A 1 81 ? 7.065 -1.430 4.571 1.00 98.56 81 ARG A O 1
ATOM 589 N N . ASP A 1 82 ? 5.251 -2.765 4.622 1.00 98.75 82 ASP A N 1
ATOM 590 C CA . ASP A 1 82 ? 4.289 -1.697 4.792 1.00 98.75 82 ASP A CA 1
ATOM 591 C C . ASP A 1 82 ? 3.424 -1.975 6.009 1.00 98.75 82 ASP A C 1
ATOM 593 O O . ASP A 1 82 ? 2.876 -3.062 6.173 1.00 98.75 82 ASP A O 1
ATOM 597 N N . THR A 1 83 ? 3.313 -0.986 6.885 1.00 98.81 83 THR A N 1
ATOM 598 C CA . THR A 1 83 ? 2.364 -1.024 7.998 1.00 98.81 83 THR A CA 1
ATOM 599 C C . THR A 1 83 ? 1.252 -0.035 7.719 1.00 98.81 83 THR A C 1
ATOM 601 O O . THR A 1 83 ? 1.518 1.098 7.325 1.00 98.81 83 THR A O 1
ATOM 604 N N . ILE A 1 84 ? 0.013 -0.471 7.909 1.00 98.88 84 ILE A N 1
ATOM 605 C CA . ILE A 1 84 ? -1.185 0.327 7.688 1.00 98.88 84 ILE A CA 1
ATOM 606 C C . ILE A 1 84 ? -1.944 0.397 9.004 1.00 98.88 84 ILE A C 1
ATOM 608 O O . ILE A 1 84 ? -2.247 -0.636 9.599 1.00 98.88 84 ILE A O 1
ATOM 612 N N . HIS A 1 85 ? -2.274 1.608 9.436 1.00 98.88 85 HIS A N 1
ATOM 613 C CA . HIS A 1 85 ? -3.128 1.869 10.583 1.00 98.88 85 HIS A CA 1
ATOM 614 C C . HIS A 1 85 ? -4.390 2.585 10.116 1.00 98.88 85 HIS A C 1
ATOM 616 O O . HIS A 1 85 ? -4.316 3.641 9.494 1.00 98.88 85 HIS A O 1
ATOM 622 N N . CYS A 1 86 ? -5.551 2.021 10.429 1.00 98.88 86 CYS A N 1
ATOM 623 C CA . CYS A 1 86 ? -6.846 2.652 10.208 1.00 98.88 86 CYS A CA 1
ATOM 624 C C . CYS A 1 86 ? -7.530 2.858 11.556 1.00 98.88 86 CYS A C 1
ATOM 626 O O . CYS A 1 86 ? -7.695 1.908 12.317 1.00 98.88 86 CYS A O 1
ATOM 628 N N . LEU A 1 87 ? -7.929 4.090 11.851 1.00 98.88 87 LEU A N 1
ATOM 629 C CA . LEU A 1 87 ? -8.782 4.424 12.983 1.00 98.88 87 LEU A CA 1
ATOM 630 C C . LEU A 1 87 ? -10.227 4.490 12.486 1.00 98.88 87 LEU A C 1
ATOM 632 O O . LEU A 1 87 ? -10.578 5.399 11.733 1.00 98.88 87 LEU A O 1
ATOM 636 N N . THR A 1 88 ? -11.055 3.527 12.876 1.00 98.81 88 THR A N 1
ATOM 637 C CA . THR A 1 88 ? -12.482 3.504 12.529 1.00 98.81 88 THR A CA 1
ATOM 638 C C . THR A 1 88 ? -13.265 4.511 13.368 1.00 98.81 88 THR A C 1
ATOM 640 O O . THR A 1 88 ? -12.875 4.813 14.491 1.00 98.81 88 THR A O 1
ATOM 643 N N . GLU A 1 89 ? -14.386 5.039 12.870 1.00 98.19 89 GLU A N 1
ATOM 644 C CA . GLU A 1 89 ? -15.211 5.996 13.643 1.00 98.19 89 GLU A CA 1
ATOM 645 C C . GLU A 1 89 ? -15.905 5.356 14.855 1.00 98.19 89 GLU A C 1
ATOM 647 O O . GLU A 1 89 ? -16.031 5.987 15.903 1.00 98.19 89 GLU A O 1
ATOM 652 N N . GLY A 1 90 ? -16.302 4.089 14.731 1.00 97.25 90 GLY A N 1
ATOM 653 C CA . GLY A 1 90 ? -16.893 3.279 15.799 1.00 97.25 90 GLY A CA 1
ATOM 654 C C . GLY A 1 90 ? -16.067 2.034 16.113 1.00 97.25 90 GLY A C 1
ATOM 655 O O . GLY A 1 90 ? -14.952 1.876 15.611 1.00 97.25 90 GLY A O 1
ATOM 656 N N . GLU A 1 91 ? -16.625 1.148 16.938 1.00 98.38 91 GLU A N 1
ATOM 657 C CA . GLU A 1 91 ? -16.061 -0.185 17.176 1.00 98.38 91 GLU A CA 1
ATOM 658 C C . GLU A 1 91 ? -15.904 -0.942 15.839 1.00 98.38 91 GLU A C 1
ATOM 660 O O . GLU A 1 91 ? -16.794 -0.853 14.986 1.00 98.38 91 GLU A O 1
ATOM 665 N N . PRO A 1 92 ? -14.755 -1.594 15.585 1.00 98.44 92 PRO A N 1
ATOM 666 C CA . PRO A 1 92 ? -14.515 -2.286 14.327 1.00 98.44 92 PRO A CA 1
ATOM 667 C C . PRO A 1 92 ? -15.302 -3.597 14.263 1.00 98.44 92 PRO A C 1
ATOM 669 O O . PRO A 1 92 ? -15.197 -4.429 15.163 1.00 98.44 92 PRO A O 1
ATOM 672 N N . ASP A 1 93 ? -16.015 -3.818 13.160 1.00 98.56 93 ASP A N 1
ATOM 673 C CA . ASP A 1 93 ? -16.528 -5.131 12.779 1.00 98.56 93 ASP A CA 1
ATOM 674 C C . ASP A 1 93 ? -15.344 -6.017 12.372 1.00 98.56 93 ASP A C 1
ATOM 676 O O . ASP A 1 93 ? -14.885 -6.026 11.226 1.00 98.56 93 ASP A O 1
ATOM 680 N N . GLN A 1 94 ? -14.770 -6.695 13.366 1.00 98.69 94 GLN A N 1
ATOM 681 C CA . GLN A 1 94 ? -13.500 -7.397 13.207 1.00 98.69 94 GLN A CA 1
ATOM 682 C C . GLN A 1 94 ? -13.588 -8.528 12.182 1.00 98.69 94 GLN A C 1
ATOM 684 O O . GLN A 1 94 ? -12.634 -8.740 11.431 1.00 98.69 94 GLN A O 1
ATOM 689 N N . GLU A 1 95 ? -14.715 -9.238 12.132 1.00 98.62 95 GLU A N 1
ATOM 690 C CA . GLU A 1 95 ? -14.916 -10.359 11.215 1.00 98.62 95 GLU A CA 1
ATOM 691 C C . GLU A 1 95 ? -15.026 -9.858 9.773 1.00 98.62 95 GLU A C 1
ATOM 693 O O . GLU A 1 95 ? -14.234 -10.273 8.920 1.00 98.62 95 GLU A O 1
ATOM 698 N N . ALA A 1 96 ? -15.903 -8.881 9.517 1.00 98.81 96 ALA A N 1
ATOM 699 C CA . ALA A 1 96 ? -16.090 -8.331 8.177 1.00 98.81 96 ALA A CA 1
ATOM 700 C C . ALA A 1 96 ? -14.830 -7.614 7.659 1.00 98.81 96 ALA A C 1
ATOM 702 O O . ALA A 1 96 ? -14.464 -7.745 6.486 1.00 98.81 96 ALA A O 1
ATOM 703 N N . ILE A 1 97 ? -14.110 -6.888 8.525 1.00 98.88 97 ILE A N 1
ATOM 704 C CA . ILE A 1 97 ? -12.830 -6.258 8.166 1.00 98.88 97 ILE A CA 1
ATOM 705 C C . ILE A 1 97 ? -11.778 -7.317 7.830 1.00 98.88 97 ILE A C 1
ATOM 707 O O . ILE A 1 97 ? -11.049 -7.162 6.847 1.00 98.88 97 ILE A O 1
ATOM 711 N N . THR A 1 98 ? -11.699 -8.396 8.608 1.00 98.88 98 THR A N 1
ATOM 712 C CA . THR A 1 98 ? -10.739 -9.480 8.369 1.00 98.88 98 THR A CA 1
ATOM 713 C C . THR A 1 98 ? -10.997 -10.158 7.031 1.00 98.88 98 THR A C 1
ATOM 715 O O . THR A 1 98 ? -10.079 -10.258 6.210 1.00 98.88 98 THR A O 1
ATOM 718 N N . GLU A 1 99 ? -12.243 -10.544 6.752 1.00 98.81 99 GLU A N 1
ATOM 719 C CA . GLU A 1 99 ? -12.626 -11.115 5.458 1.00 98.81 99 GLU A CA 1
ATOM 720 C C . GLU A 1 99 ? -12.288 -10.158 4.308 1.00 98.81 99 GLU A C 1
ATOM 722 O O . GLU A 1 99 ? -11.664 -10.545 3.313 1.00 98.81 99 GLU A O 1
ATOM 727 N N . SER A 1 100 ? -12.629 -8.881 4.476 1.00 98.88 100 SER A N 1
ATOM 728 C CA . SER A 1 100 ? -12.382 -7.849 3.481 1.00 98.88 100 SER A CA 1
ATOM 729 C C . SER A 1 100 ? -10.892 -7.674 3.162 1.00 98.88 100 SER A C 1
ATOM 731 O O . SER A 1 100 ? -10.524 -7.594 1.984 1.00 98.88 100 SER A O 1
ATOM 733 N N . VAL A 1 101 ? -10.029 -7.647 4.181 1.00 98.81 101 VAL A N 1
ATOM 734 C CA . VAL A 1 101 ? -8.571 -7.537 4.026 1.00 98.81 101 VAL A CA 1
ATOM 735 C C . VAL A 1 101 ? -8.020 -8.759 3.297 1.00 98.81 101 VAL A C 1
ATOM 737 O O . VAL A 1 101 ? -7.293 -8.602 2.316 1.00 98.81 101 VAL A O 1
ATOM 740 N N . HIS A 1 102 ? -8.411 -9.972 3.697 1.00 98.75 102 HIS A N 1
ATOM 741 C CA . HIS A 1 102 ? -7.965 -11.197 3.029 1.00 98.75 102 HIS A CA 1
ATOM 742 C C . HIS A 1 102 ? -8.407 -11.266 1.565 1.00 98.75 102 HIS A C 1
ATOM 744 O O . HIS A 1 102 ? -7.624 -11.681 0.707 1.00 98.75 102 HIS A O 1
ATOM 750 N N . ALA A 1 103 ? -9.636 -10.846 1.258 1.00 98.75 103 ALA A N 1
ATOM 751 C CA . ALA A 1 103 ? -10.116 -10.757 -0.116 1.00 98.75 103 ALA A CA 1
ATOM 752 C C . ALA A 1 103 ? -9.295 -9.747 -0.932 1.00 98.75 103 ALA A C 1
ATOM 754 O O . ALA A 1 103 ? -8.891 -10.045 -2.053 1.00 98.75 103 ALA A O 1
ATOM 755 N N . MET A 1 104 ? -8.984 -8.579 -0.363 1.00 98.81 104 MET A N 1
ATOM 756 C CA . MET A 1 104 ? -8.181 -7.567 -1.049 1.00 98.81 104 MET A CA 1
ATOM 757 C C . MET A 1 104 ? -6.741 -8.030 -1.300 1.00 98.81 104 MET A C 1
ATOM 759 O O . MET A 1 104 ? -6.209 -7.796 -2.382 1.00 98.81 104 MET A O 1
ATOM 763 N N . VAL A 1 105 ? -6.116 -8.729 -0.345 1.00 98.69 105 VAL A N 1
ATOM 764 C CA . VAL A 1 105 ? -4.780 -9.320 -0.542 1.00 98.69 105 VAL A CA 1
ATOM 765 C C . VAL A 1 105 ? -4.784 -10.257 -1.749 1.00 98.69 105 VAL A C 1
ATOM 767 O O . VAL A 1 105 ? -3.905 -10.140 -2.600 1.00 98.69 105 VAL A O 1
ATOM 770 N N . LYS A 1 106 ? -5.800 -11.123 -1.876 1.00 98.56 106 LYS A N 1
ATOM 771 C CA . LYS A 1 106 ? -5.939 -12.024 -3.031 1.00 98.56 106 LYS A CA 1
ATOM 772 C C . LYS A 1 106 ? -6.077 -11.266 -4.350 1.00 98.56 106 LYS A C 1
ATOM 774 O O . LYS A 1 106 ? -5.482 -11.684 -5.336 1.00 98.56 106 LYS A O 1
ATOM 779 N N . GLU A 1 107 ? -6.815 -10.156 -4.380 1.00 98.38 107 GLU A N 1
ATOM 780 C CA . GLU A 1 107 ? -6.933 -9.335 -5.592 1.00 98.38 107 GLU A CA 1
ATOM 781 C C . GLU A 1 107 ? -5.596 -8.700 -5.992 1.00 98.38 107 GLU A C 1
ATOM 783 O O . GLU A 1 107 ? -5.223 -8.754 -7.164 1.00 98.38 107 GLU A O 1
ATOM 788 N N . VAL A 1 108 ? -4.832 -8.166 -5.032 1.00 98.25 108 VAL A N 1
ATOM 789 C CA . VAL A 1 108 ? -3.498 -7.601 -5.305 1.00 98.25 108 VAL A CA 1
ATOM 790 C C . VAL A 1 108 ? -2.523 -8.688 -5.775 1.00 98.25 108 VAL A C 1
ATOM 792 O O . VAL A 1 108 ? -1.745 -8.475 -6.707 1.00 98.25 108 VAL A O 1
ATOM 795 N N . GLN A 1 109 ? -2.611 -9.892 -5.202 1.00 98.31 109 GLN A N 1
ATOM 796 C CA . GLN A 1 109 ? -1.775 -11.036 -5.577 1.00 98.31 109 GLN A CA 1
ATOM 797 C C . GLN A 1 109 ? -1.944 -11.490 -7.031 1.00 98.31 109 GLN A C 1
ATOM 799 O O . GLN A 1 109 ? -1.047 -12.135 -7.570 1.00 98.31 109 GLN A O 1
ATOM 804 N N . ARG A 1 110 ? -3.044 -11.119 -7.699 1.00 97.00 110 ARG A N 1
ATOM 805 C CA . ARG A 1 110 ? -3.250 -11.416 -9.126 1.00 97.00 110 ARG A CA 1
ATOM 806 C C . ARG A 1 110 ? -2.220 -10.738 -10.024 1.00 97.00 110 ARG A C 1
ATOM 808 O O . ARG A 1 110 ? -1.963 -11.246 -11.109 1.00 97.00 110 ARG A O 1
ATOM 815 N N . TYR A 1 111 ? -1.660 -9.608 -9.592 1.00 95.75 111 TYR A N 1
ATOM 816 C CA . TYR A 1 111 ? -0.616 -8.889 -10.326 1.00 95.75 111 TYR A CA 1
ATOM 817 C C . TYR A 1 111 ? 0.694 -8.744 -9.535 1.00 95.75 111 TYR A C 1
ATOM 819 O O . TYR A 1 111 ? 1.731 -8.518 -10.147 1.00 95.75 111 TYR A O 1
ATOM 827 N N . VAL A 1 112 ? 0.699 -8.944 -8.209 1.00 97.50 112 VAL A N 1
ATOM 828 C CA . VAL A 1 112 ? 1.925 -9.022 -7.386 1.00 97.50 112 VAL A CA 1
ATOM 829 C C . VAL A 1 112 ? 1.902 -10.270 -6.494 1.00 97.50 112 VAL A C 1
ATOM 831 O O . VAL A 1 112 ? 1.518 -10.181 -5.327 1.00 97.50 112 VAL A O 1
ATOM 834 N N . PRO A 1 113 ? 2.335 -11.444 -6.988 1.00 97.19 113 PRO A N 1
ATOM 835 C CA . PRO A 1 113 ? 2.276 -12.697 -6.228 1.00 97.19 113 PRO A CA 1
ATOM 836 C C . PRO A 1 113 ? 2.988 -12.665 -4.865 1.00 97.19 113 PRO A C 1
ATOM 838 O O . PRO A 1 113 ? 2.549 -13.331 -3.933 1.00 97.19 113 PRO A O 1
ATOM 841 N N . GLY A 1 114 ? 4.057 -11.870 -4.725 1.00 97.88 114 GLY A N 1
ATOM 842 C CA . GLY A 1 114 ? 4.805 -11.704 -3.471 1.00 97.88 114 GLY A CA 1
ATOM 843 C C . GLY A 1 114 ? 4.169 -10.752 -2.447 1.00 97.88 114 GLY A C 1
ATOM 844 O O . GLY A 1 114 ? 4.755 -10.519 -1.389 1.00 97.88 114 GLY A O 1
ATOM 845 N N . TYR A 1 115 ? 2.986 -10.194 -2.726 1.00 98.62 115 TYR A N 1
ATOM 846 C CA . TYR A 1 115 ? 2.244 -9.331 -1.805 1.00 98.62 115 TYR A CA 1
ATOM 847 C C . TYR A 1 115 ? 1.595 -10.162 -0.691 1.00 98.62 115 TYR A C 1
ATOM 849 O O . TYR A 1 115 ? 0.614 -10.872 -0.917 1.00 98.62 115 TYR A O 1
ATOM 857 N N . THR A 1 116 ? 2.154 -10.105 0.518 1.00 98.38 116 THR A N 1
ATOM 858 C CA . THR A 1 116 ? 1.845 -11.056 1.594 1.00 98.38 116 THR A CA 1
ATOM 859 C C . THR A 1 116 ? 1.485 -10.353 2.895 1.00 98.38 116 THR A C 1
ATOM 861 O O . THR A 1 116 ? 2.194 -9.460 3.357 1.00 98.38 116 THR A O 1
ATOM 864 N N . LEU A 1 117 ? 0.408 -10.809 3.534 1.00 98.31 117 LEU A N 1
ATOM 865 C CA . LEU A 1 117 ? 0.032 -10.401 4.884 1.00 98.31 117 LEU A CA 1
ATOM 866 C C . LEU A 1 117 ? 0.945 -11.103 5.897 1.00 98.31 117 LEU A C 1
ATOM 868 O O . LEU A 1 117 ? 0.852 -12.314 6.088 1.00 98.31 117 LEU A O 1
ATOM 872 N N . LYS A 1 118 ? 1.853 -10.356 6.531 1.00 97.81 118 LYS A N 1
ATOM 873 C CA . LYS A 1 118 ? 2.769 -10.896 7.551 1.00 97.81 118 LYS A CA 1
ATOM 874 C C . LYS A 1 118 ? 2.120 -10.997 8.915 1.00 97.81 118 LYS A C 1
ATOM 876 O O . LYS A 1 118 ? 2.478 -11.885 9.682 1.00 97.81 118 LYS A O 1
ATOM 881 N N . ASN A 1 119 ? 1.230 -10.063 9.229 1.00 96.06 119 ASN A N 1
ATOM 882 C CA . ASN A 1 119 ? 0.468 -10.070 10.463 1.00 96.06 119 ASN A CA 1
ATOM 883 C C . ASN A 1 119 ? -0.803 -9.224 10.324 1.00 96.06 119 ASN A C 1
ATOM 885 O O . ASN A 1 119 ? -0.842 -8.252 9.565 1.00 96.06 119 ASN A O 1
ATOM 889 N N . GLY A 1 120 ? -1.798 -9.555 11.138 1.00 91.62 120 GLY A N 1
ATOM 890 C CA . GLY A 1 120 ? -3.063 -8.846 11.235 1.00 91.62 120 GLY A CA 1
ATOM 891 C C . GLY A 1 120 ? -4.156 -9.358 10.289 1.00 91.62 120 GLY A C 1
ATOM 892 O O . GLY A 1 120 ? -3.958 -10.386 9.646 1.00 91.62 120 GLY A O 1
ATOM 893 N N . PRO A 1 121 ? -5.300 -8.653 10.218 1.00 97.56 121 PRO A N 1
ATOM 894 C CA .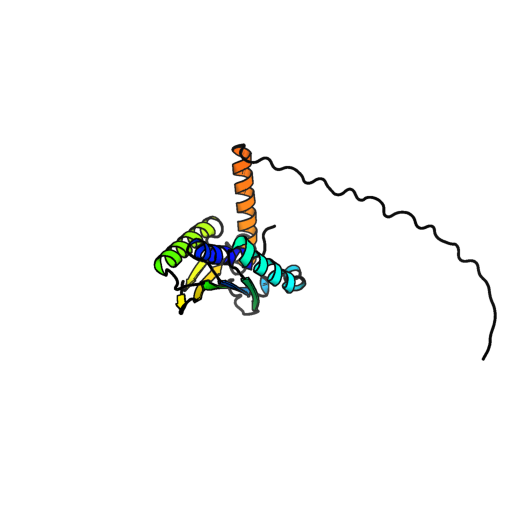 PRO A 1 121 ? -5.584 -7.409 10.942 1.00 97.56 121 PRO A CA 1
ATOM 895 C C . PRO A 1 121 ? -5.509 -7.566 12.469 1.00 97.56 121 PRO A C 1
ATOM 897 O O . PRO A 1 121 ? -6.018 -8.530 13.028 1.00 97.56 121 PRO A O 1
ATOM 900 N N . VAL A 1 122 ? -4.819 -6.645 13.144 1.00 98.44 122 VAL A N 1
ATOM 901 C CA . VAL A 1 122 ? -4.742 -6.577 14.612 1.00 98.44 122 VAL A CA 1
ATOM 902 C C . VAL A 1 122 ? -5.636 -5.443 15.088 1.00 98.44 122 VAL A C 1
ATOM 904 O O . VAL A 1 122 ? -5.497 -4.315 14.611 1.00 98.44 122 VAL A O 1
ATOM 907 N N . PHE A 1 123 ? -6.515 -5.738 16.040 1.00 98.62 123 PHE A N 1
ATOM 908 C CA . PHE A 1 123 ? -7.486 -4.792 16.580 1.00 98.62 123 PHE A CA 1
ATOM 909 C C . PHE A 1 123 ? -7.069 -4.325 17.979 1.00 98.62 123 PHE A C 1
ATOM 911 O O . PHE A 1 123 ? -6.741 -5.134 18.844 1.00 98.62 123 PHE A O 1
ATOM 918 N N . ASP A 1 124 ? -7.071 -3.010 18.187 1.00 98.06 124 ASP A N 1
ATOM 919 C CA . ASP A 1 124 ? -6.748 -2.343 19.452 1.00 98.06 124 ASP A CA 1
ATOM 920 C C . ASP A 1 124 ? -7.706 -1.155 19.628 1.00 98.06 124 ASP A C 1
ATOM 922 O O . ASP A 1 124 ? -7.514 -0.072 19.062 1.00 98.06 124 ASP A O 1
ATOM 926 N N . GLY A 1 125 ? -8.821 -1.397 20.322 1.00 98.25 125 GLY A N 1
ATOM 927 C CA . GLY A 1 125 ? -9.958 -0.477 20.345 1.00 98.25 125 GLY A CA 1
ATOM 928 C C . GLY A 1 125 ? -10.488 -0.216 18.930 1.00 98.25 125 GLY A C 1
ATOM 929 O O . GLY A 1 125 ? -10.847 -1.145 18.215 1.00 98.25 125 GLY A O 1
ATOM 930 N N . ARG A 1 126 ? -10.503 1.055 18.506 1.00 98.50 126 ARG A N 1
ATOM 931 C CA . ARG A 1 126 ? -10.909 1.477 17.147 1.00 98.50 126 ARG A CA 1
ATOM 932 C C . ARG A 1 126 ? -9.795 1.374 16.098 1.00 98.50 126 ARG A C 1
ATOM 934 O O . ARG A 1 126 ? -10.001 1.711 14.936 1.00 98.50 126 ARG A O 1
ATOM 941 N N . LYS A 1 127 ? -8.579 0.999 16.497 1.00 98.69 127 LYS A N 1
ATOM 942 C CA . LYS A 1 127 ? -7.431 0.940 15.590 1.00 98.69 127 LYS A CA 1
ATOM 943 C C . LYS A 1 127 ? -7.318 -0.458 14.991 1.00 98.69 127 LYS A C 1
ATOM 945 O O . LYS A 1 127 ? -7.162 -1.437 15.715 1.00 98.69 127 LYS A O 1
ATOM 950 N N . VAL A 1 128 ? -7.300 -0.517 13.666 1.00 98.81 128 VAL A N 1
ATOM 951 C CA . VAL A 1 128 ? -7.006 -1.703 12.859 1.00 98.81 128 VAL A CA 1
ATOM 952 C C . VAL A 1 128 ? -5.594 -1.562 12.304 1.00 98.81 128 VAL A C 1
ATOM 954 O O . VAL A 1 128 ? -5.277 -0.552 11.676 1.00 98.81 128 VAL A O 1
ATOM 957 N N . SER A 1 129 ? -4.731 -2.550 12.538 1.00 98.88 129 SER A N 1
ATOM 958 C CA . SER A 1 129 ? -3.347 -2.553 12.046 1.00 98.88 129 SER A CA 1
ATOM 959 C C . SER A 1 129 ? -3.080 -3.744 11.131 1.00 98.88 129 SER A C 1
ATOM 961 O O . SER A 1 129 ? -3.334 -4.885 11.510 1.00 98.88 129 SER A O 1
ATOM 963 N N . VAL A 1 130 ? -2.542 -3.481 9.944 1.00 98.81 130 VAL A N 1
ATOM 964 C CA . VAL A 1 130 ? -2.224 -4.484 8.917 1.00 98.81 130 VAL A CA 1
ATOM 965 C C . VAL A 1 130 ? -0.738 -4.393 8.584 1.00 98.81 130 VAL A C 1
ATOM 967 O O . VAL A 1 130 ? -0.211 -3.294 8.410 1.00 98.81 130 VAL A O 1
ATOM 970 N N . PHE A 1 131 ? -0.060 -5.538 8.503 1.00 98.75 131 PHE A N 1
ATOM 971 C CA . PHE A 1 131 ? 1.382 -5.612 8.271 1.00 98.75 131 PHE A CA 1
ATOM 972 C C . PHE A 1 131 ? 1.660 -6.425 7.012 1.00 98.75 131 PHE A C 1
ATOM 974 O O . PHE A 1 131 ? 1.461 -7.641 6.991 1.00 98.75 131 PHE A O 1
ATOM 981 N N . MET A 1 132 ? 2.146 -5.751 5.979 1.00 98.75 132 MET A N 1
ATOM 982 C CA . MET A 1 132 ? 2.415 -6.325 4.669 1.00 98.75 132 MET A CA 1
ATOM 983 C C . MET A 1 132 ? 3.914 -6.473 4.424 1.00 98.75 132 MET A C 1
ATOM 985 O O . MET A 1 132 ? 4.738 -5.706 4.926 1.00 98.75 132 MET A O 1
ATOM 989 N N . GLU A 1 133 ? 4.256 -7.461 3.612 1.00 98.62 133 GLU A N 1
ATOM 990 C CA . GLU A 1 133 ? 5.557 -7.612 2.971 1.00 98.62 133 GLU A CA 1
ATOM 991 C C . GLU A 1 133 ? 5.327 -7.751 1.472 1.00 98.62 133 GLU A C 1
ATOM 993 O O . GLU A 1 133 ? 4.380 -8.412 1.043 1.00 98.62 133 GLU A O 1
ATOM 998 N N . VAL A 1 134 ? 6.180 -7.103 0.686 1.00 98.56 134 VAL A N 1
ATOM 999 C CA . VAL A 1 134 ? 6.091 -7.119 -0.773 1.00 98.56 134 VAL A CA 1
ATOM 1000 C C . VAL A 1 134 ? 7.402 -7.656 -1.319 1.00 98.56 134 VAL A C 1
ATOM 1002 O O . VAL A 1 134 ? 8.392 -6.930 -1.421 1.00 98.56 134 VAL A O 1
ATOM 1005 N N . GLU A 1 135 ? 7.414 -8.946 -1.641 1.00 98.06 135 GLU A N 1
ATOM 1006 C CA . GLU A 1 135 ? 8.518 -9.559 -2.374 1.00 98.06 135 GLU A CA 1
ATOM 1007 C C . GLU A 1 135 ? 8.338 -9.302 -3.877 1.00 98.06 135 GLU A C 1
ATOM 1009 O O . GLU A 1 135 ? 7.266 -9.531 -4.440 1.00 98.06 135 GLU A O 1
ATOM 1014 N N . GLY A 1 136 ? 9.386 -8.795 -4.522 1.00 94.88 136 GLY A N 1
ATOM 1015 C CA . GLY A 1 136 ? 9.433 -8.658 -5.972 1.00 94.88 136 GLY A CA 1
ATOM 1016 C C . GLY A 1 136 ? 9.520 -10.014 -6.677 1.00 94.88 136 GLY A C 1
ATOM 1017 O O . GLY A 1 136 ? 10.014 -10.992 -6.112 1.00 94.88 136 GLY A O 1
ATOM 1018 N N . LEU A 1 137 ? 9.087 -10.070 -7.936 1.00 91.12 137 LEU A N 1
ATOM 1019 C CA . LEU A 1 137 ? 9.145 -11.279 -8.764 1.00 91.12 137 LEU A CA 1
ATOM 1020 C C . LEU A 1 137 ? 10.587 -11.717 -9.035 1.00 91.12 137 LEU A C 1
ATOM 1022 O O . LEU A 1 137 ? 10.879 -12.913 -9.074 1.00 91.12 137 LEU A O 1
ATOM 1026 N N . GLY A 1 138 ? 11.507 -10.756 -9.140 1.00 87.56 138 GLY A N 1
ATOM 1027 C CA . GLY A 1 138 ? 12.906 -11.051 -9.435 1.00 87.56 138 GLY A CA 1
ATOM 1028 C C . GLY A 1 138 ? 13.241 -11.100 -10.928 1.00 87.56 138 GLY A C 1
ATOM 1029 O O . GLY A 1 138 ? 14.297 -11.620 -11.274 1.00 87.56 138 GLY A O 1
ATOM 1030 N N . ASP A 1 139 ? 12.362 -10.595 -11.802 1.00 79.31 139 ASP A N 1
ATOM 1031 C CA . ASP A 1 139 ? 12.505 -10.720 -13.263 1.00 79.31 139 ASP A CA 1
ATOM 1032 C C . ASP A 1 139 ? 13.708 -9.940 -13.817 1.00 79.31 139 ASP A C 1
ATOM 1034 O O . ASP A 1 139 ? 14.446 -10.421 -14.675 1.00 79.31 139 ASP A O 1
ATOM 1038 N N . TYR A 1 140 ? 13.912 -8.722 -13.312 1.00 88.44 140 TYR A N 1
ATOM 1039 C CA . TYR A 1 140 ? 15.048 -7.858 -13.658 1.00 88.44 140 TYR A CA 1
ATOM 1040 C C . TYR A 1 140 ? 15.699 -7.265 -12.407 1.00 88.44 140 TYR A C 1
ATOM 1042 O O . TYR A 1 140 ? 16.923 -7.247 -12.274 1.00 88.44 140 TYR A O 1
ATOM 1050 N N . LEU A 1 141 ? 14.879 -6.788 -11.468 1.00 92.19 141 LEU A N 1
ATOM 1051 C CA . LEU A 1 141 ? 15.336 -6.270 -10.183 1.00 92.19 141 LEU A CA 1
ATOM 1052 C C . LEU A 1 141 ? 15.418 -7.395 -9.144 1.00 92.19 141 LEU A C 1
ATOM 1054 O O . LEU A 1 141 ? 14.665 -8.358 -9.235 1.00 92.19 141 LEU A O 1
ATOM 1058 N N . PRO A 1 142 ? 16.290 -7.293 -8.126 1.00 94.00 142 PRO A N 1
ATOM 1059 C CA . PRO A 1 142 ? 16.327 -8.270 -7.043 1.00 94.00 142 PRO A CA 1
ATOM 1060 C C . PRO A 1 142 ? 14.998 -8.345 -6.282 1.00 94.00 142 PRO A C 1
ATOM 1062 O O . PRO A 1 142 ? 14.338 -7.329 -6.088 1.00 94.00 142 PRO A O 1
ATOM 1065 N N . LYS A 1 143 ? 14.670 -9.513 -5.721 1.00 95.81 143 LYS A N 1
ATOM 1066 C CA . LYS A 1 143 ? 13.413 -9.747 -4.981 1.00 95.81 143 LYS A CA 1
ATOM 1067 C C . LYS A 1 143 ? 13.143 -8.790 -3.812 1.00 95.81 143 LYS A C 1
ATOM 1069 O O . LYS A 1 143 ? 11.994 -8.554 -3.456 1.00 95.81 143 LYS A O 1
ATOM 1074 N N . TYR A 1 144 ? 14.180 -8.199 -3.215 1.00 94.94 144 TYR A N 1
ATOM 1075 C CA . TYR A 1 144 ? 14.001 -7.206 -2.149 1.00 94.94 144 TYR A CA 1
ATOM 1076 C C . TYR A 1 144 ? 13.425 -5.869 -2.656 1.00 94.94 144 TYR A C 1
ATOM 1078 O O . TYR A 1 144 ? 12.965 -5.054 -1.859 1.00 94.94 144 TYR A O 1
ATOM 1086 N N . ALA A 1 145 ? 13.447 -5.623 -3.969 1.00 96.12 145 ALA A N 1
ATOM 1087 C CA . ALA A 1 145 ? 13.004 -4.390 -4.612 1.00 96.12 145 ALA A CA 1
ATOM 1088 C C . ALA A 1 145 ? 11.492 -4.380 -4.918 1.00 96.12 145 ALA A C 1
ATOM 1090 O O . ALA A 1 145 ? 11.058 -3.824 -5.929 1.00 96.12 145 ALA A O 1
ATOM 1091 N N . GLY A 1 146 ? 10.678 -4.964 -4.032 1.00 96.94 146 GLY A N 1
ATOM 1092 C CA . GLY A 1 146 ? 9.224 -5.069 -4.203 1.00 96.94 146 GLY A CA 1
ATOM 1093 C C . GLY A 1 146 ? 8.509 -3.725 -4.378 1.00 96.94 146 GLY A C 1
ATOM 1094 O O . GLY A 1 146 ? 7.452 -3.667 -4.995 1.00 96.94 146 GLY A O 1
ATOM 1095 N N . ASN A 1 147 ? 9.116 -2.622 -3.930 1.00 96.69 147 ASN A N 1
ATOM 1096 C CA . ASN A 1 147 ? 8.621 -1.265 -4.161 1.00 96.69 147 ASN A CA 1
ATOM 1097 C C . ASN A 1 147 ? 8.613 -0.861 -5.641 1.00 96.69 147 ASN A C 1
ATOM 1099 O O . ASN A 1 147 ? 7.772 -0.058 -6.041 1.00 96.69 147 ASN A O 1
ATOM 1103 N N . LEU A 1 148 ? 9.540 -1.371 -6.454 1.00 95.94 148 LEU A N 1
ATOM 1104 C CA . LEU A 1 148 ? 9.523 -1.128 -7.896 1.00 95.94 148 LEU A CA 1
ATOM 1105 C C . LEU A 1 148 ? 8.545 -2.077 -8.580 1.00 95.94 148 LEU A C 1
ATOM 1107 O O . LEU A 1 148 ? 7.729 -1.619 -9.377 1.00 95.94 148 LEU A O 1
ATOM 1111 N N . ASP A 1 149 ? 8.575 -3.354 -8.205 1.00 95.25 149 ASP A N 1
ATOM 1112 C CA . ASP A 1 149 ? 7.735 -4.384 -8.817 1.00 95.25 149 ASP A CA 1
ATOM 1113 C C . ASP A 1 149 ? 6.241 -4.110 -8.613 1.00 95.25 149 ASP A C 1
ATOM 1115 O O . ASP A 1 149 ? 5.466 -4.210 -9.560 1.00 95.25 149 ASP A O 1
ATOM 1119 N N . ILE A 1 150 ? 5.816 -3.661 -7.426 1.00 97.19 150 ILE A N 1
ATOM 1120 C CA . ILE A 1 150 ? 4.405 -3.311 -7.201 1.00 97.19 150 ILE A CA 1
ATOM 1121 C C . ILE A 1 150 ? 3.943 -2.137 -8.068 1.00 97.19 150 ILE A C 1
ATOM 1123 O O . ILE A 1 150 ? 2.795 -2.103 -8.509 1.00 97.19 150 ILE A O 1
ATOM 1127 N N . MET A 1 151 ? 4.833 -1.184 -8.359 1.00 95.88 151 MET A N 1
ATOM 1128 C CA . MET A 1 151 ? 4.518 -0.047 -9.225 1.00 95.88 151 MET A CA 1
ATOM 1129 C C . MET A 1 151 ? 4.407 -0.459 -10.687 1.00 95.88 151 MET A C 1
ATOM 1131 O O . MET A 1 151 ? 3.468 -0.046 -11.371 1.00 95.88 151 MET A O 1
ATOM 1135 N N . THR A 1 152 ? 5.361 -1.248 -11.180 1.00 95.88 152 THR A N 1
ATOM 1136 C CA . THR A 1 152 ? 5.373 -1.693 -12.577 1.00 95.88 152 THR A CA 1
ATOM 1137 C C . THR A 1 152 ? 4.241 -2.676 -12.846 1.00 95.88 152 THR A C 1
ATOM 1139 O O . THR A 1 152 ? 3.539 -2.511 -13.843 1.00 95.88 152 THR A O 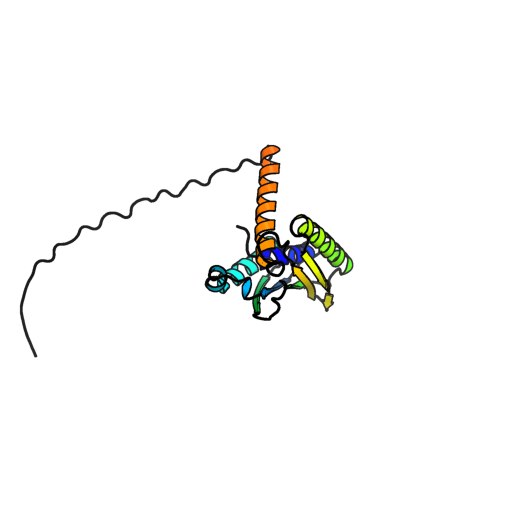1
ATOM 1142 N N . ALA A 1 153 ? 3.981 -3.611 -11.930 1.00 95.88 153 ALA A N 1
ATOM 1143 C CA . ALA A 1 153 ? 2.868 -4.548 -12.023 1.00 95.88 153 ALA A CA 1
ATOM 1144 C C . ALA A 1 153 ? 1.507 -3.840 -11.997 1.00 95.88 153 ALA A C 1
ATOM 1146 O O . ALA A 1 153 ? 0.654 -4.124 -12.835 1.00 95.88 153 ALA A O 1
ATOM 1147 N N . ALA A 1 154 ? 1.305 -2.864 -11.102 1.00 96.75 154 ALA A N 1
ATOM 1148 C CA . ALA A 1 154 ? 0.074 -2.071 -11.090 1.00 96.75 154 ALA A CA 1
ATOM 1149 C C . ALA A 1 154 ? -0.105 -1.270 -12.393 1.00 96.75 154 ALA A C 1
ATOM 1151 O O . ALA A 1 154 ? -1.219 -1.152 -12.913 1.00 96.75 154 ALA A O 1
ATOM 1152 N N . GLY A 1 155 ? 0.989 -0.728 -12.942 1.00 96.75 155 GLY A N 1
ATOM 1153 C CA . GLY A 1 155 ? 0.985 -0.021 -14.224 1.00 96.75 155 GLY A CA 1
ATOM 1154 C C . GLY A 1 155 ? 0.599 -0.932 -15.389 1.00 96.75 155 GLY A C 1
ATOM 1155 O O . GLY A 1 155 ? -0.286 -0.579 -16.170 1.00 96.75 155 GLY A O 1
ATOM 1156 N N . ALA A 1 156 ? 1.208 -2.118 -15.465 1.00 96.31 156 ALA A N 1
ATOM 1157 C CA . ALA A 1 156 ? 0.889 -3.136 -16.460 1.00 96.31 156 ALA A CA 1
ATOM 1158 C C . ALA A 1 156 ? -0.576 -3.577 -16.349 1.00 96.31 156 ALA A C 1
ATOM 1160 O O . ALA A 1 156 ? -1.315 -3.480 -17.327 1.00 96.31 156 ALA A O 1
ATOM 1161 N N . ARG A 1 157 ? -1.037 -3.921 -15.139 1.00 96.06 157 ARG A N 1
ATOM 1162 C CA . ARG A 1 157 ? -2.422 -4.344 -14.903 1.00 96.06 157 ARG A CA 1
ATOM 1163 C C . ARG A 1 157 ? -3.437 -3.275 -15.307 1.00 96.06 157 ARG A C 1
ATOM 1165 O O . ARG A 1 157 ? -4.471 -3.588 -15.891 1.00 96.06 157 ARG A O 1
ATOM 1172 N N . THR A 1 158 ? -3.139 -2.005 -15.033 1.00 96.25 158 THR A N 1
ATOM 1173 C CA . THR A 1 158 ? -3.992 -0.882 -15.454 1.00 96.25 158 THR A CA 1
ATOM 1174 C C . THR A 1 158 ? -4.084 -0.793 -16.979 1.00 96.25 158 THR A C 1
ATOM 1176 O O . THR A 1 158 ? -5.175 -0.616 -17.521 1.00 96.25 158 THR A O 1
ATOM 1179 N N . ALA A 1 159 ? -2.954 -0.928 -17.679 1.00 96.38 159 ALA A N 1
ATOM 1180 C CA . ALA A 1 159 ? -2.918 -0.887 -19.137 1.00 96.38 159 ALA A CA 1
ATOM 1181 C C . ALA A 1 159 ? -3.656 -2.080 -19.770 1.00 96.38 159 ALA A C 1
ATOM 1183 O O . ALA A 1 159 ? -4.417 -1.886 -20.716 1.00 96.38 159 ALA A O 1
ATOM 1184 N N . GLU A 1 160 ? -3.495 -3.284 -19.216 1.00 96.25 160 GLU A N 1
ATOM 1185 C CA . GLU A 1 160 ? -4.234 -4.484 -19.630 1.00 96.25 160 GLU A CA 1
ATOM 1186 C C . GLU A 1 160 ? -5.745 -4.281 -19.506 1.00 96.25 160 GLU A C 1
ATOM 1188 O O . GLU A 1 160 ? -6.471 -4.495 -20.472 1.00 96.25 160 GLU A O 1
ATOM 1193 N N . MET A 1 161 ? -6.222 -3.771 -18.365 1.00 95.25 161 MET A N 1
ATOM 1194 C CA . MET A 1 161 ? -7.650 -3.495 -18.160 1.00 95.25 161 MET A CA 1
ATOM 1195 C C . MET A 1 161 ? -8.199 -2.464 -19.154 1.00 95.25 161 MET A C 1
ATOM 1197 O O . MET A 1 161 ? -9.358 -2.545 -19.561 1.00 95.25 161 MET A O 1
ATOM 1201 N N . PHE A 1 162 ? -7.394 -1.474 -19.551 1.00 95.81 162 PHE A N 1
ATOM 1202 C CA . PHE A 1 162 ? -7.796 -0.515 -20.582 1.00 95.81 162 PHE A CA 1
ATOM 1203 C C . PHE A 1 162 ? -7.875 -1.186 -21.953 1.00 95.81 162 PHE A C 1
ATOM 1205 O O . PHE A 1 162 ? -8.858 -0.987 -22.663 1.00 95.81 162 PHE A O 1
ATOM 1212 N N . ALA A 1 163 ? -6.881 -2.004 -22.303 1.00 96.19 163 ALA A N 1
ATOM 1213 C CA . ALA A 1 163 ? -6.858 -2.737 -23.562 1.00 96.19 163 ALA A CA 1
ATOM 1214 C C . ALA A 1 163 ? -8.036 -3.720 -23.676 1.00 96.19 163 ALA A C 1
ATOM 1216 O O . ALA A 1 163 ? -8.714 -3.728 -24.700 1.00 96.19 163 ALA A O 1
ATOM 1217 N N . GLU A 1 164 ? -8.336 -4.478 -22.617 1.00 95.88 164 GLU A N 1
ATOM 1218 C CA . GLU A 1 164 ? -9.498 -5.375 -22.539 1.00 95.88 164 GLU A CA 1
ATOM 1219 C C . GLU A 1 164 ? -10.804 -4.615 -22.826 1.00 95.88 164 GLU A C 1
ATOM 1221 O O . GLU A 1 164 ? -11.582 -5.018 -23.692 1.00 95.88 164 GLU A O 1
ATOM 1226 N N . LYS A 1 165 ? -11.013 -3.460 -22.178 1.00 95.88 165 LYS A N 1
ATOM 1227 C CA . LYS A 1 165 ? -12.204 -2.623 -22.398 1.00 95.88 165 LYS A CA 1
ATOM 1228 C C . LYS A 1 165 ? -12.266 -2.002 -23.790 1.00 95.88 165 LYS A C 1
ATOM 1230 O O . LYS A 1 165 ? -13.352 -1.854 -24.343 1.00 95.88 165 LYS A O 1
ATOM 1235 N N . MET A 1 166 ? -11.125 -1.627 -24.364 1.00 95.75 166 MET A N 1
ATOM 1236 C CA . MET A 1 166 ? -11.062 -1.125 -25.739 1.00 95.75 166 MET A CA 1
ATOM 1237 C C . MET A 1 166 ? -11.432 -2.219 -26.744 1.00 95.75 166 MET A C 1
ATOM 1239 O O . MET A 1 166 ? -12.215 -1.966 -27.656 1.00 95.75 166 MET A O 1
ATOM 1243 N N . LEU A 1 167 ? -10.922 -3.441 -26.555 1.00 95.69 167 LEU A N 1
ATOM 1244 C CA . LEU A 1 167 ? -11.249 -4.595 -27.397 1.00 95.69 167 LEU A CA 1
ATOM 1245 C C . LEU A 1 167 ? -12.721 -5.012 -27.266 1.00 95.69 167 LEU A C 1
ATOM 1247 O O . LEU A 1 167 ? -13.320 -5.428 -28.254 1.00 95.69 167 LEU A O 1
ATOM 1251 N N . ALA A 1 168 ? -13.315 -4.847 -26.082 1.00 96.25 168 ALA A N 1
ATOM 1252 C CA . ALA A 1 168 ? -14.744 -5.050 -25.849 1.00 96.25 168 ALA A CA 1
ATOM 1253 C C . ALA A 1 168 ? -15.632 -3.905 -26.386 1.00 96.25 168 ALA A C 1
ATOM 1255 O O . ALA A 1 168 ? -16.855 -4.018 -26.371 1.00 96.25 168 ALA A O 1
ATOM 1256 N N . GLY A 1 169 ? -15.044 -2.797 -26.854 1.00 95.06 169 GLY A N 1
ATOM 1257 C CA . GLY A 1 169 ? -15.780 -1.613 -27.313 1.00 95.06 169 GLY A CA 1
ATOM 1258 C C . GLY A 1 169 ? -16.387 -0.760 -26.190 1.00 95.06 169 GLY A C 1
ATOM 1259 O O . GLY A 1 169 ? -17.182 0.136 -26.462 1.00 95.06 169 GLY A O 1
ATOM 1260 N N . GLU A 1 170 ? -16.012 -1.003 -24.933 1.00 95.75 170 GLU A N 1
ATOM 1261 C CA . GLU A 1 170 ? -16.522 -0.301 -23.745 1.00 95.75 170 GLU A CA 1
ATOM 1262 C C . GLU A 1 170 ? -15.750 0.988 -23.429 1.00 95.75 170 GLU A C 1
ATOM 1264 O O . GLU A 1 170 ? -16.223 1.838 -22.673 1.00 95.75 170 GLU A O 1
ATOM 1269 N N . LEU A 1 171 ? -14.540 1.138 -23.979 1.00 93.19 171 LEU A N 1
ATOM 1270 C CA . LEU A 1 171 ? -13.666 2.283 -23.735 1.00 93.19 171 LEU A CA 1
ATOM 1271 C C . LEU A 1 171 ? -13.063 2.797 -25.041 1.00 93.19 171 LEU A C 1
ATOM 1273 O O . LEU A 1 171 ? -12.434 2.056 -25.786 1.00 93.19 171 LEU A O 1
ATOM 1277 N N . THR A 1 172 ? -13.187 4.101 -25.281 1.00 92.69 172 THR A N 1
ATOM 1278 C CA . THR A 1 172 ? -12.441 4.808 -26.330 1.00 92.69 172 THR A CA 1
ATOM 1279 C C . THR A 1 172 ? -11.613 5.903 -25.675 1.00 92.69 172 THR A C 1
ATOM 1281 O O . THR A 1 172 ? -12.161 6.850 -25.110 1.00 92.69 172 THR A O 1
ATOM 1284 N N . LEU A 1 173 ? -10.288 5.775 -25.724 1.00 86.12 173 LEU A N 1
ATOM 1285 C CA . LEU A 1 173 ? -9.383 6.788 -25.188 1.00 86.12 173 LEU A CA 1
ATOM 1286 C C . LEU A 1 173 ? -9.275 7.961 -26.166 1.00 86.12 173 LEU A C 1
ATOM 1288 O O . LEU A 1 173 ? -8.994 7.772 -27.347 1.00 86.12 173 LEU A O 1
ATOM 1292 N N . GLN A 1 174 ? -9.467 9.178 -25.662 1.00 87.38 174 GLN A N 1
ATOM 1293 C CA . GLN A 1 174 ? -9.247 10.404 -26.425 1.00 87.38 174 GLN A CA 1
ATOM 1294 C C . GLN A 1 174 ? -7.893 11.007 -26.054 1.00 87.38 174 GLN A C 1
ATOM 1296 O O . GLN A 1 174 ? -7.552 11.123 -24.875 1.00 87.38 174 GLN A O 1
ATOM 1301 N N . ALA A 1 175 ? -7.118 11.405 -27.062 1.00 85.06 175 ALA A N 1
ATOM 1302 C CA . ALA A 1 175 ? -5.885 12.143 -26.832 1.00 85.06 175 ALA A CA 1
ATOM 1303 C C . ALA A 1 175 ? -6.210 13.520 -26.238 1.00 85.06 175 ALA A C 1
ATOM 1305 O O . ALA A 1 175 ? -7.063 14.242 -26.754 1.00 85.06 175 ALA A O 1
ATOM 1306 N N . ILE A 1 176 ? -5.504 13.904 -25.173 1.00 83.25 176 ILE A N 1
ATOM 1307 C CA . ILE A 1 176 ? -5.566 15.276 -24.670 1.00 83.25 176 ILE A CA 1
ATOM 1308 C C . ILE A 1 176 ? -4.801 16.155 -25.671 1.00 83.25 176 ILE A C 1
ATOM 1310 O O . ILE A 1 176 ? -3.635 15.854 -25.945 1.00 83.25 176 ILE A O 1
ATOM 1314 N N . PRO A 1 177 ? -5.408 17.224 -26.220 1.00 76.00 177 PRO A N 1
ATOM 1315 C CA . PRO A 1 177 ? -4.715 18.131 -27.127 1.00 76.00 177 PRO A CA 1
ATOM 1316 C C . PRO A 1 177 ? -3.440 18.666 -26.469 1.00 76.00 177 PRO A C 1
ATOM 1318 O O . PRO A 1 177 ? -3.474 19.127 -25.323 1.00 76.00 177 PRO A O 1
ATOM 1321 N N . SER A 1 178 ? -2.308 18.618 -27.175 1.00 73.50 178 SER A N 1
ATOM 1322 C CA . SER A 1 178 ? -1.086 19.243 -26.676 1.00 73.50 178 SER A CA 1
ATOM 1323 C C . SER A 1 178 ? -1.320 20.751 -26.540 1.00 73.50 178 SER A C 1
ATOM 1325 O O . SER A 1 178 ? -1.863 21.398 -27.437 1.00 73.50 178 SER A O 1
ATOM 1327 N N . LYS A 1 179 ? -0.927 21.342 -25.404 1.00 63.22 179 LYS A N 1
ATOM 1328 C CA . LYS A 1 179 ? -0.861 22.805 -25.302 1.00 63.22 179 LYS A CA 1
ATOM 1329 C C . LYS A 1 179 ? 0.176 23.276 -26.321 1.00 63.22 179 LYS A C 1
ATOM 1331 O O . LYS A 1 179 ? 1.364 23.023 -26.131 1.00 63.22 179 LYS A O 1
ATOM 1336 N N . SER A 1 180 ? -0.258 23.930 -27.399 1.00 55.34 180 SER A N 1
ATOM 1337 C CA . SER A 1 180 ? 0.665 24.556 -28.345 1.00 55.34 180 SER A CA 1
ATOM 1338 C C . SER A 1 180 ? 1.535 25.560 -27.592 1.00 55.34 180 SER A C 1
ATOM 1340 O O . SER A 1 180 ? 1.009 26.406 -26.864 1.00 55.34 180 SER A O 1
ATOM 1342 N N . SER A 1 181 ? 2.850 25.485 -27.771 1.00 49.19 181 SER A N 1
ATOM 1343 C CA . SER A 1 181 ? 3.814 26.467 -27.280 1.00 49.19 181 SER A CA 1
ATOM 1344 C C . SER A 1 181 ? 3.588 27.815 -27.976 1.00 49.19 181 SER A C 1
ATOM 1346 O O . SER A 1 181 ? 4.217 28.120 -28.988 1.00 49.19 181 SER A O 1
ATOM 1348 N N . ALA A 1 182 ? 2.657 28.617 -27.469 1.00 43.03 182 ALA A N 1
ATOM 1349 C CA . ALA A 1 182 ? 2.446 29.972 -27.949 1.00 43.03 182 ALA A CA 1
ATOM 1350 C C . ALA A 1 182 ? 3.474 30.918 -27.303 1.00 43.03 182 ALA A C 1
ATOM 1352 O O . ALA A 1 182 ? 3.375 31.251 -26.127 1.00 43.03 182 ALA A O 1
ATOM 1353 N N . SER A 1 183 ? 4.436 31.355 -28.124 1.00 45.59 183 SER A N 1
ATOM 1354 C CA . SER A 1 183 ? 5.080 32.676 -28.084 1.00 45.59 183 SER A CA 1
ATOM 1355 C C . SER A 1 183 ? 5.831 33.087 -26.801 1.00 45.59 183 SER A C 1
ATOM 1357 O O . SER A 1 183 ? 5.343 33.884 -26.002 1.00 45.59 183 SER A O 1
ATOM 1359 N N . GLN A 1 184 ? 7.104 32.695 -26.698 1.00 40.78 184 GLN A N 1
ATOM 1360 C CA . GLN A 1 184 ? 8.135 33.551 -26.096 1.00 40.78 184 GLN A CA 1
ATOM 1361 C C . GLN A 1 184 ? 9.115 33.980 -27.187 1.00 40.78 184 GLN A C 1
ATOM 1363 O O . GLN A 1 184 ? 10.176 33.386 -27.348 1.00 40.78 184 GLN A O 1
ATOM 1368 N N . ASN A 1 185 ? 8.750 34.989 -27.977 1.00 42.88 185 ASN A N 1
ATOM 1369 C CA . ASN A 1 185 ? 9.749 35.752 -28.713 1.00 42.88 185 ASN A CA 1
ATOM 1370 C C . ASN A 1 185 ? 9.215 37.150 -29.039 1.00 42.88 185 ASN A C 1
ATOM 1372 O O . ASN A 1 185 ? 8.442 37.283 -29.975 1.00 42.88 185 ASN A O 1
ATOM 1376 N N . THR A 1 186 ? 9.608 38.150 -28.243 1.00 40.19 186 THR A N 1
ATOM 1377 C CA . THR A 1 186 ? 10.037 39.490 -28.694 1.00 40.19 186 THR A CA 1
ATOM 1378 C C . THR A 1 186 ? 10.409 40.343 -27.476 1.00 40.19 186 THR A C 1
ATOM 1380 O O . THR A 1 186 ? 9.531 40.878 -26.805 1.00 40.19 186 THR A O 1
ATOM 1383 N N . SER A 1 187 ? 11.707 40.537 -27.245 1.00 33.38 187 SER A N 1
ATOM 1384 C CA . SER A 1 187 ? 12.230 41.759 -26.620 1.00 33.38 187 SER A CA 1
ATOM 1385 C C . SER A 1 187 ? 13.434 42.214 -27.449 1.00 33.38 187 SER A C 1
ATOM 1387 O O . SER A 1 187 ? 14.383 41.440 -27.583 1.00 33.38 187 SER A O 1
ATOM 1389 N N . PRO A 1 188 ? 13.418 43.416 -28.052 1.00 40.25 188 PRO A N 1
ATOM 1390 C CA . PRO A 1 188 ? 14.534 43.898 -28.856 1.00 40.25 188 PRO A CA 1
ATOM 1391 C C . PRO A 1 188 ? 15.697 44.363 -27.969 1.00 40.25 188 PRO A C 1
ATOM 1393 O O . PRO A 1 188 ? 15.507 45.099 -26.999 1.00 40.25 188 PRO A O 1
ATOM 1396 N N . GLN A 1 189 ? 16.910 43.942 -28.334 1.00 40.16 189 GLN A N 1
ATOM 1397 C CA . GLN A 1 189 ? 18.171 44.460 -27.803 1.00 40.16 189 GLN A CA 1
ATOM 1398 C C . GLN A 1 189 ? 18.217 45.987 -27.966 1.00 40.16 189 GLN A C 1
ATOM 1400 O O . GLN A 1 189 ? 18.197 46.495 -29.087 1.00 40.16 189 GLN A O 1
ATOM 1405 N N . LYS A 1 190 ? 18.315 46.728 -26.856 1.00 37.94 190 LYS A N 1
ATOM 1406 C CA . LYS A 1 190 ? 18.753 48.128 -26.889 1.00 37.94 190 LYS A CA 1
ATOM 1407 C C . LYS A 1 190 ? 20.278 48.165 -26.911 1.00 37.94 190 LYS A C 1
ATOM 1409 O O . LYS A 1 190 ? 20.931 47.621 -26.024 1.00 37.94 190 LYS A O 1
ATOM 1414 N N . ALA A 1 191 ? 20.806 48.805 -27.948 1.00 37.91 191 ALA A N 1
ATOM 1415 C CA . ALA A 1 191 ? 22.209 49.132 -28.112 1.00 37.91 191 ALA A CA 1
ATOM 1416 C C . ALA A 1 191 ? 22.709 49.992 -26.939 1.00 37.91 191 ALA A C 1
ATOM 1418 O O . ALA A 1 191 ? 22.068 50.966 -26.549 1.00 37.91 191 ALA A O 1
ATOM 1419 N N . SER A 1 192 ? 23.858 49.604 -26.392 1.00 35.91 192 SER A N 1
ATOM 1420 C CA . SER A 1 192 ? 24.646 50.387 -25.446 1.00 35.91 192 SER A CA 1
ATOM 1421 C C . SER A 1 192 ? 25.457 51.417 -26.233 1.00 35.91 192 SER A C 1
ATOM 1423 O O . SER A 1 192 ? 26.314 51.041 -27.034 1.00 35.91 192 SER A O 1
ATOM 1425 N N . SER A 1 193 ? 25.167 52.702 -26.032 1.00 38.09 193 SER A N 1
ATOM 1426 C CA . SER A 1 193 ? 26.031 53.814 -26.426 1.00 38.09 193 SER A CA 1
ATOM 1427 C C . SER A 1 193 ? 26.644 54.434 -25.173 1.00 38.09 193 SER A C 1
ATOM 1429 O O . SER A 1 193 ? 25.943 54.769 -24.222 1.00 38.09 193 SER A O 1
ATOM 1431 N N . SER A 1 194 ? 27.965 54.544 -25.214 1.00 39.31 194 SER A N 1
ATOM 1432 C CA . SER A 1 194 ? 28.875 55.203 -24.281 1.00 39.31 194 SER A CA 1
ATOM 1433 C C . SER A 1 194 ? 28.447 56.604 -23.843 1.00 39.31 194 SER A C 1
ATOM 1435 O O . SER A 1 194 ? 28.096 57.407 -24.702 1.00 39.31 194 SER A O 1
ATOM 1437 N N . GLU A 1 195 ? 28.668 56.936 -22.569 1.00 37.94 195 GLU A N 1
ATOM 1438 C CA . GLU A 1 195 ? 29.046 58.289 -22.146 1.00 37.94 195 GLU A CA 1
ATOM 1439 C C . GLU A 1 195 ? 29.844 58.248 -20.829 1.00 37.94 195 GLU A C 1
ATOM 1441 O O . GLU A 1 195 ? 29.529 57.518 -19.890 1.00 37.94 195 GLU A O 1
ATOM 1446 N N . THR A 1 196 ? 30.951 58.982 -20.838 1.00 39.41 196 THR A N 1
ATOM 1447 C CA . THR A 1 196 ? 31.982 59.156 -19.806 1.00 39.41 196 THR A CA 1
ATOM 1448 C C . THR A 1 196 ? 31.694 60.335 -18.867 1.00 39.41 196 THR A C 1
ATOM 1450 O O . THR A 1 196 ? 31.026 61.280 -19.273 1.00 39.41 196 THR A O 1
ATOM 1453 N N . ALA A 1 197 ? 32.401 60.328 -17.721 1.00 37.06 197 ALA A N 1
ATOM 1454 C CA . ALA A 1 197 ? 32.676 61.430 -16.772 1.00 37.06 197 ALA A CA 1
ATOM 1455 C C . ALA A 1 197 ? 31.606 61.621 -15.665 1.00 37.06 197 ALA A C 1
ATOM 1457 O O . ALA A 1 197 ? 30.424 61.463 -15.927 1.00 37.06 197 ALA A O 1
ATOM 1458 N N . THR A 1 198 ? 31.899 61.882 -14.383 1.00 38.09 198 THR A N 1
ATOM 1459 C CA . THR A 1 198 ? 33.049 62.502 -13.688 1.00 38.09 198 THR A CA 1
ATOM 1460 C C . THR A 1 198 ? 33.095 62.086 -12.202 1.00 38.09 198 THR A C 1
ATOM 1462 O O . THR A 1 198 ? 32.083 61.692 -11.627 1.00 38.09 198 THR A O 1
ATOM 1465 N N . GLU A 1 199 ? 34.278 62.253 -11.602 1.00 39.44 199 GLU A N 1
ATOM 1466 C CA . GLU A 1 199 ? 34.628 62.233 -10.171 1.00 39.44 199 GLU A CA 1
ATOM 1467 C C . GLU A 1 199 ? 33.695 63.030 -9.236 1.00 39.44 199 GLU A C 1
ATOM 1469 O O . GLU A 1 199 ? 33.180 64.083 -9.615 1.00 39.44 199 GLU A O 1
ATOM 1474 N N . ASN A 1 200 ? 33.592 62.586 -7.973 1.00 37.47 200 ASN A N 1
ATOM 1475 C CA . ASN A 1 200 ? 33.928 63.415 -6.804 1.00 37.47 200 ASN A CA 1
ATOM 1476 C C . ASN A 1 200 ? 33.948 62.610 -5.483 1.00 37.47 200 ASN A C 1
ATOM 1478 O O . ASN A 1 200 ? 32.971 61.936 -5.167 1.00 37.47 200 ASN A O 1
ATOM 1482 N N . ALA A 1 201 ? 35.037 62.836 -4.728 1.00 36.66 201 ALA A N 1
ATOM 1483 C CA . ALA A 1 201 ? 35.347 62.515 -3.321 1.00 36.66 201 ALA A CA 1
ATOM 1484 C C . ALA A 1 201 ? 35.600 61.048 -2.923 1.00 36.66 201 ALA A C 1
ATOM 1486 O O . ALA A 1 201 ? 34.647 60.241 -2.880 1.00 36.66 201 ALA A O 1
#

Foldseek 3Di:
DLQFLQLLLALLLLLLQVVQAAFQEKEKEKEAELVLDDPVCVVCVVVSFVSSQVCCVPRSVHVGGTYHYHYDHDPVTAAMKMKMKTQGPAFGPQVSSQVSNVVSQVVLCVQQVQWDFPDDLDDDGRIGMTMITGFAPCPPDHRSNSSVSSSVSSVVVVVVVQVVCVVVVNDDDDDDDDPPPPDDDDDDDDDDDDDDDDDDD